Protein AF-G4Z6S5-F1 (afdb_monomer_lite)

Sequence (214 aa):
MTPQQFLDFVQIHWRKFGFFPHPAVLRALFGWDFGTRGLSLAHFTRVTEQERRAKVRKFDMSNFSKKNKLPTPTSIATFSALVGAVEVLCNLARQLYQPMVQEAFAAAAPFLGELQVSDLPTSESALAASIQNHFPASHESFVRVYRLILRQDVANALRASKLPAIRDDGSTRGKQRSARIPLAVRKALPKQGEKQVCLRFLSAQVAGARMASA

Structure (mmCIF, N/CA/C/O backbone):
data_AF-G4Z6S5-F1
#
_entry.id   AF-G4Z6S5-F1
#
loop_
_atom_site.group_PDB
_atom_site.id
_atom_site.type_symbol
_atom_site.label_atom_id
_atom_site.label_alt_id
_atom_site.label_comp_id
_atom_site.label_asym_id
_atom_site.label_entity_id
_atom_site.label_seq_id
_atom_site.pdbx_PDB_ins_code
_atom_site.Cartn_x
_atom_site.Cartn_y
_atom_site.Cartn_z
_atom_site.occupancy
_atom_site.B_iso_or_equiv
_atom_site.auth_seq_id
_atom_site.auth_comp_id
_atom_site.auth_asym_id
_atom_site.auth_atom_id
_atom_site.pdbx_PDB_model_num
ATOM 1 N N . MET A 1 1 ? 4.683 -3.277 -15.670 1.00 73.25 1 MET A N 1
ATOM 2 C CA . MET A 1 1 ? 5.238 -2.251 -14.763 1.00 73.25 1 MET A CA 1
ATOM 3 C C . MET A 1 1 ? 6.273 -2.908 -13.865 1.00 73.25 1 MET A C 1
ATOM 5 O O . MET A 1 1 ? 5.973 -3.944 -13.283 1.00 73.25 1 MET A O 1
ATOM 9 N N . THR A 1 2 ? 7.490 -2.372 -13.800 1.00 83.12 2 THR A N 1
ATOM 10 C CA . THR A 1 2 ? 8.536 -2.863 -12.885 1.00 83.12 2 THR A CA 1
ATOM 11 C C . THR A 1 2 ? 8.340 -2.292 -11.469 1.00 83.12 2 THR A C 1
ATOM 13 O O . THR A 1 2 ? 7.664 -1.271 -11.322 1.00 83.12 2 THR A O 1
ATOM 16 N N . PRO A 1 3 ? 8.947 -2.886 -10.419 1.00 78.88 3 PRO A N 1
ATOM 17 C CA . PRO A 1 3 ? 8.868 -2.342 -9.057 1.00 78.88 3 PRO A CA 1
ATOM 18 C C . PRO A 1 3 ? 9.383 -0.900 -8.944 1.00 78.88 3 PRO A C 1
ATOM 20 O O . PRO A 1 3 ? 8.830 -0.106 -8.190 1.00 78.88 3 PRO A O 1
ATOM 23 N N . GLN A 1 4 ? 10.420 -0.553 -9.716 1.00 80.31 4 GLN A N 1
ATOM 24 C CA . GLN A 1 4 ? 10.978 0.800 -9.731 1.00 80.31 4 GLN A CA 1
ATOM 25 C C . GLN A 1 4 ? 10.017 1.790 -10.400 1.00 80.31 4 GLN A C 1
ATOM 27 O O . GLN A 1 4 ? 9.723 2.826 -9.823 1.00 80.31 4 GLN A O 1
ATOM 32 N N . GLN A 1 5 ? 9.439 1.429 -11.555 1.00 83.88 5 GLN A N 1
ATOM 33 C CA . GLN A 1 5 ? 8.425 2.255 -12.226 1.00 83.88 5 GLN A CA 1
ATOM 34 C C . GLN A 1 5 ? 7.200 2.498 -11.335 1.00 83.88 5 GLN A C 1
ATOM 36 O O . GLN A 1 5 ? 6.644 3.593 -11.342 1.00 83.88 5 GLN A O 1
ATOM 41 N N . PHE A 1 6 ? 6.792 1.489 -10.559 1.00 84.31 6 PHE A N 1
ATOM 42 C CA . PHE A 1 6 ? 5.718 1.626 -9.580 1.00 84.31 6 PHE A CA 1
ATOM 43 C C . PHE A 1 6 ? 6.064 2.644 -8.492 1.00 84.31 6 PHE A C 1
ATOM 45 O O . PHE A 1 6 ? 5.268 3.546 -8.226 1.00 84.31 6 PHE A O 1
ATOM 52 N N . LEU A 1 7 ? 7.246 2.519 -7.878 1.00 84.75 7 LEU A N 1
ATOM 53 C CA . LEU A 1 7 ? 7.691 3.466 -6.860 1.00 84.75 7 LEU A CA 1
ATOM 54 C C . LEU A 1 7 ? 7.758 4.884 -7.420 1.00 84.75 7 LEU A C 1
ATOM 56 O O . LEU A 1 7 ? 7.163 5.783 -6.828 1.00 84.75 7 LEU A O 1
ATOM 60 N N . ASP A 1 8 ? 8.439 5.065 -8.550 1.00 86.19 8 ASP A N 1
ATOM 61 C CA . ASP A 1 8 ? 8.667 6.384 -9.134 1.00 86.19 8 ASP A CA 1
ATOM 62 C C . ASP A 1 8 ? 7.323 7.053 -9.440 1.00 86.19 8 ASP A C 1
ATOM 64 O O . ASP A 1 8 ? 7.085 8.196 -9.049 1.00 86.19 8 ASP A O 1
ATOM 68 N N . PHE A 1 9 ? 6.390 6.312 -10.050 1.00 88.19 9 PHE A N 1
ATOM 69 C CA . PHE A 1 9 ? 5.066 6.834 -10.361 1.00 88.19 9 PHE A CA 1
ATOM 70 C C . PHE A 1 9 ? 4.318 7.289 -9.106 1.00 88.19 9 PHE A C 1
ATOM 72 O O . PHE A 1 9 ? 3.785 8.403 -9.083 1.00 88.19 9 PHE A O 1
ATOM 79 N N . VAL A 1 10 ? 4.272 6.452 -8.064 1.00 88.12 10 VAL A N 1
ATOM 80 C CA . VAL A 1 10 ? 3.524 6.767 -6.842 1.00 88.12 10 VAL A CA 1
ATOM 81 C C . VAL A 1 10 ? 4.185 7.903 -6.068 1.00 88.12 10 VAL A C 1
ATOM 83 O O . VAL A 1 10 ? 3.471 8.756 -5.552 1.00 88.12 10 VAL A O 1
ATOM 86 N N . GLN A 1 11 ? 5.516 7.967 -6.008 1.00 86.56 11 GLN A N 1
ATOM 87 C CA . GLN A 1 11 ? 6.230 9.046 -5.322 1.00 86.56 11 GLN A CA 1
ATOM 88 C C . GLN A 1 11 ? 6.107 10.388 -6.049 1.00 86.56 11 GLN A C 1
ATOM 90 O O . GLN A 1 11 ? 5.887 11.406 -5.396 1.00 86.56 11 GLN A O 1
ATOM 95 N N . ILE A 1 12 ? 6.173 10.406 -7.384 1.00 87.31 12 ILE A N 1
ATOM 96 C CA . ILE A 1 12 ? 5.981 11.628 -8.181 1.00 87.31 12 ILE A CA 1
ATOM 97 C C . ILE A 1 12 ? 4.545 12.143 -8.026 1.00 87.31 12 ILE A C 1
ATOM 99 O O . ILE A 1 12 ? 4.316 13.330 -7.789 1.00 87.31 12 ILE A O 1
ATOM 103 N N . HIS A 1 13 ? 3.561 11.245 -8.096 1.00 84.50 13 HIS A N 1
ATOM 104 C CA . HIS A 1 13 ? 2.141 11.600 -8.081 1.00 84.50 13 HIS A CA 1
ATOM 105 C C . HIS A 1 13 ? 1.487 11.498 -6.703 1.00 84.50 13 HIS A C 1
ATOM 107 O O . HIS A 1 13 ? 0.265 11.562 -6.600 1.00 84.50 13 HIS A O 1
ATOM 113 N N . TRP A 1 14 ? 2.272 11.377 -5.635 1.00 80.56 14 TRP A N 1
ATOM 114 C CA . TRP A 1 14 ? 1.790 11.075 -4.284 1.00 80.56 14 TRP A CA 1
ATOM 115 C C . TRP A 1 14 ? 0.695 12.005 -3.758 1.00 80.56 14 TRP A C 1
ATOM 117 O O . TRP A 1 14 ? -0.206 11.561 -3.047 1.00 80.56 14 TRP A O 1
ATOM 127 N N . ARG A 1 15 ? 0.711 13.279 -4.172 1.00 81.38 15 ARG A N 1
ATOM 128 C CA . ARG A 1 15 ? -0.335 14.259 -3.839 1.00 81.38 15 ARG A CA 1
ATOM 129 C C . ARG A 1 15 ? -1.731 13.822 -4.294 1.00 81.38 15 ARG A C 1
ATOM 131 O O . ARG A 1 15 ? -2.701 14.192 -3.647 1.00 81.38 15 ARG A O 1
ATOM 138 N N . LYS A 1 16 ? -1.838 13.012 -5.353 1.00 83.50 16 LYS A N 1
ATOM 139 C CA . LYS A 1 16 ? -3.111 12.477 -5.866 1.00 83.50 16 LYS A CA 1
ATOM 140 C C . LYS A 1 16 ? -3.724 11.412 -4.956 1.00 83.50 16 LYS A C 1
ATOM 142 O O . LYS A 1 16 ? -4.917 11.156 -5.051 1.00 83.50 16 LYS A O 1
ATOM 147 N N . PHE A 1 17 ? -2.920 10.779 -4.102 1.00 84.56 17 PHE A N 1
ATOM 148 C CA . PHE A 1 17 ? -3.343 9.613 -3.328 1.00 84.56 17 PHE A CA 1
ATOM 149 C C . PHE A 1 17 ? -3.600 9.917 -1.850 1.00 84.56 17 PHE A C 1
ATOM 151 O O . PHE A 1 17 ? -4.158 9.077 -1.163 1.00 84.56 17 PHE A O 1
ATOM 158 N N . GLY A 1 18 ? -3.205 11.086 -1.334 1.00 86.56 18 GLY A N 1
ATOM 159 C CA . GLY A 1 18 ? -3.547 11.511 0.031 1.00 86.56 18 GLY A CA 1
ATOM 160 C C . GLY A 1 18 ? -2.850 10.755 1.174 1.00 86.56 18 GLY A C 1
ATOM 161 O O . GLY A 1 18 ? -3.153 11.023 2.332 1.00 86.56 18 GLY A O 1
ATOM 162 N N . PHE A 1 19 ? -1.899 9.860 0.883 1.00 92.38 19 PHE A N 1
ATOM 163 C CA . PHE A 1 19 ? -1.119 9.103 1.875 1.00 92.38 19 PHE A CA 1
ATOM 164 C C . PHE A 1 19 ? 0.389 9.383 1.758 1.00 92.38 19 PHE A C 1
ATOM 166 O O . PHE A 1 19 ? 0.842 10.083 0.849 1.00 92.38 19 PHE A O 1
ATOM 173 N N . PHE A 1 20 ? 1.182 8.842 2.689 1.00 92.44 20 PHE A N 1
ATOM 174 C CA . PHE A 1 20 ? 2.644 8.932 2.642 1.00 92.44 20 PHE A CA 1
ATOM 175 C C . PHE A 1 20 ? 3.266 7.701 1.941 1.00 92.44 20 PHE A C 1
ATOM 177 O O . PHE A 1 20 ? 3.248 6.611 2.515 1.00 92.44 20 PHE A O 1
ATOM 184 N N . PRO A 1 21 ? 3.870 7.846 0.745 1.00 91.75 21 PRO A N 1
ATOM 185 C CA . PRO A 1 21 ? 4.344 6.751 -0.103 1.00 91.75 21 PRO A CA 1
ATOM 186 C C . PRO A 1 21 ? 5.727 6.245 0.334 1.00 91.75 21 PRO A C 1
ATOM 188 O O . PRO A 1 21 ? 6.704 6.312 -0.416 1.00 91.75 21 PRO A O 1
ATOM 191 N N . HIS A 1 22 ? 5.836 5.766 1.574 1.00 92.81 22 HIS A N 1
ATOM 192 C CA . HIS A 1 22 ? 7.105 5.266 2.097 1.00 92.81 22 HIS A CA 1
ATOM 193 C C . HIS A 1 22 ? 7.644 4.120 1.210 1.00 92.81 22 HIS A C 1
ATOM 195 O O . HIS A 1 22 ? 6.895 3.177 0.936 1.00 92.81 22 HIS A O 1
ATOM 201 N N . PRO A 1 23 ? 8.934 4.124 0.822 1.00 91.56 23 PRO A N 1
ATOM 202 C CA . PRO A 1 23 ? 9.540 3.099 -0.036 1.00 91.56 23 PRO A CA 1
ATOM 203 C C . PRO A 1 23 ? 9.220 1.658 0.392 1.00 91.56 23 PRO A C 1
ATOM 205 O O . PRO A 1 23 ? 8.717 0.862 -0.394 1.00 91.56 23 PRO A O 1
ATOM 208 N N . ALA A 1 24 ? 9.410 1.312 1.667 1.00 92.12 24 ALA A N 1
ATOM 209 C CA . ALA A 1 24 ? 9.095 -0.036 2.151 1.00 92.12 24 ALA A CA 1
ATOM 210 C C . ALA A 1 24 ? 7.599 -0.403 2.046 1.00 92.12 24 ALA A C 1
ATOM 212 O O . ALA A 1 24 ? 7.287 -1.565 1.806 1.00 92.12 24 ALA A O 1
ATOM 213 N N . VAL A 1 25 ? 6.689 0.572 2.187 1.00 92.69 25 VAL A N 1
ATOM 214 C CA . VAL A 1 25 ? 5.233 0.359 2.067 1.00 92.69 25 VAL A CA 1
ATOM 215 C C . VAL A 1 25 ? 4.864 0.098 0.614 1.00 92.69 25 VAL A C 1
ATOM 217 O O . VAL A 1 25 ? 4.136 -0.846 0.331 1.00 92.69 25 VAL A O 1
ATOM 220 N N . LEU A 1 26 ? 5.415 0.874 -0.322 1.00 91.69 26 LEU A N 1
ATOM 221 C CA . LEU A 1 26 ? 5.197 0.657 -1.752 1.00 91.69 26 LEU A CA 1
ATOM 222 C C . LEU A 1 26 ? 5.762 -0.687 -2.217 1.00 91.69 26 LEU A C 1
ATOM 224 O O . LEU A 1 26 ? 5.110 -1.401 -2.973 1.00 91.69 26 LEU A O 1
ATOM 228 N N . ARG A 1 27 ? 6.949 -1.063 -1.729 1.00 89.94 27 ARG A N 1
ATOM 229 C CA . ARG A 1 27 ? 7.545 -2.375 -2.007 1.00 89.94 27 ARG A CA 1
ATOM 230 C C . ARG A 1 27 ? 6.639 -3.506 -1.526 1.00 89.94 27 ARG A C 1
ATOM 232 O O . ARG A 1 27 ? 6.407 -4.451 -2.272 1.00 89.94 27 ARG A O 1
ATOM 239 N N . ALA A 1 28 ? 6.140 -3.396 -0.298 1.00 88.44 28 ALA A N 1
ATOM 240 C CA . ALA A 1 28 ? 5.235 -4.374 0.288 1.00 88.44 28 ALA A CA 1
ATOM 241 C C . ALA A 1 28 ? 3.888 -4.428 -0.452 1.00 88.44 28 ALA A C 1
ATOM 243 O O . ALA A 1 28 ? 3.363 -5.511 -0.684 1.00 88.44 28 ALA A O 1
ATOM 244 N N . LEU A 1 29 ? 3.349 -3.281 -0.882 1.00 89.88 29 LEU A N 1
ATOM 245 C CA . LEU A 1 29 ? 2.113 -3.224 -1.665 1.00 89.88 29 LEU A CA 1
ATOM 246 C C . LEU A 1 29 ? 2.283 -3.912 -3.023 1.00 89.88 29 LEU A C 1
ATOM 248 O O . LEU A 1 29 ? 1.457 -4.738 -3.398 1.00 89.88 29 LEU A O 1
ATOM 252 N N . PHE A 1 30 ? 3.385 -3.623 -3.720 1.00 87.00 30 PHE A N 1
ATOM 253 C CA . PHE A 1 30 ? 3.720 -4.266 -4.990 1.00 87.00 30 PHE A CA 1
ATOM 254 C C . PHE A 1 30 ? 3.885 -5.787 -4.838 1.00 87.00 30 PHE A C 1
ATOM 256 O O . PHE A 1 30 ? 3.517 -6.540 -5.734 1.00 87.00 30 PHE A O 1
ATOM 263 N N . GLY A 1 31 ? 4.432 -6.239 -3.705 1.00 84.56 31 GLY A N 1
ATOM 264 C CA . GLY A 1 31 ? 4.596 -7.655 -3.364 1.00 84.56 31 GLY A CA 1
ATOM 265 C C . GLY A 1 31 ? 3.360 -8.334 -2.766 1.00 84.56 31 GLY A C 1
ATOM 266 O O . GLY A 1 31 ? 3.421 -9.529 -2.492 1.00 84.56 31 GLY A O 1
ATOM 267 N N . TRP A 1 32 ? 2.257 -7.603 -2.562 1.00 83.06 32 TRP A N 1
ATOM 268 C CA . TRP A 1 32 ? 1.057 -8.083 -1.866 1.00 83.06 32 TRP A CA 1
ATOM 269 C C . TRP A 1 32 ? 1.337 -8.631 -0.453 1.00 83.06 32 TRP A C 1
ATOM 271 O O . TRP A 1 32 ? 0.787 -9.645 -0.023 1.00 83.06 32 TRP A O 1
ATOM 281 N N . ASP A 1 33 ? 2.195 -7.950 0.303 1.00 85.12 33 ASP A N 1
ATOM 282 C CA . ASP A 1 33 ? 2.674 -8.395 1.616 1.00 85.12 33 ASP A CA 1
ATOM 283 C C . ASP A 1 33 ? 1.682 -8.099 2.769 1.00 85.12 33 ASP A C 1
ATOM 285 O O . ASP A 1 33 ? 2.084 -7.759 3.884 1.00 85.12 33 ASP A O 1
ATOM 289 N N . PHE A 1 34 ? 0.375 -8.218 2.516 1.00 82.12 34 PHE A N 1
ATOM 290 C CA . PHE A 1 34 ? -0.679 -7.999 3.515 1.00 82.12 34 PHE A CA 1
ATOM 291 C C . PHE A 1 34 ? -0.702 -9.077 4.615 1.00 82.12 34 PHE A C 1
ATOM 293 O O . PHE A 1 34 ? -0.287 -10.220 4.411 1.00 82.12 34 PHE A O 1
ATOM 300 N N . GLY A 1 35 ? -1.224 -8.717 5.792 1.00 74.00 35 GLY A N 1
ATOM 301 C CA . GLY A 1 35 ? -1.470 -9.651 6.895 1.00 74.00 35 GLY A CA 1
ATOM 302 C C . GLY A 1 35 ? -0.179 -10.084 7.590 1.00 74.00 35 GLY A C 1
ATOM 303 O O . GLY A 1 35 ? 0.568 -9.249 8.098 1.00 74.00 35 GLY A O 1
ATOM 304 N N . THR A 1 36 ? 0.117 -11.387 7.594 1.00 73.00 36 THR A N 1
ATOM 305 C CA . THR A 1 36 ? 1.285 -11.970 8.290 1.00 73.00 36 THR A CA 1
ATOM 306 C C . THR A 1 36 ? 2.636 -11.482 7.761 1.00 73.00 36 THR A C 1
ATOM 308 O O . THR A 1 36 ? 3.656 -11.642 8.428 1.00 73.00 36 THR A O 1
ATOM 311 N N . ARG A 1 37 ? 2.657 -10.850 6.582 1.00 76.81 37 ARG A N 1
ATOM 312 C CA . ARG A 1 37 ? 3.853 -10.231 5.992 1.00 76.81 37 ARG A CA 1
ATOM 313 C C . ARG A 1 37 ? 4.040 -8.755 6.381 1.00 76.81 37 ARG A C 1
ATOM 315 O O . ARG A 1 37 ? 5.018 -8.129 5.974 1.00 76.81 37 ARG A O 1
ATOM 322 N N . GLY A 1 38 ? 3.157 -8.222 7.226 1.00 82.94 38 GLY A N 1
ATOM 323 C CA . GLY A 1 38 ? 3.327 -6.957 7.942 1.00 82.94 38 GLY A CA 1
ATOM 324 C C . GLY A 1 38 ? 2.674 -5.736 7.296 1.00 82.94 38 GLY A C 1
ATOM 325 O O . GLY A 1 38 ? 2.477 -4.739 7.991 1.00 82.94 38 GLY A O 1
ATOM 326 N N . LEU A 1 39 ? 2.298 -5.776 6.013 1.00 87.31 39 LEU A N 1
ATOM 327 C CA . LEU A 1 39 ? 1.524 -4.689 5.413 1.00 87.31 39 LEU A CA 1
ATOM 328 C C . LEU A 1 39 ? 0.081 -4.731 5.921 1.00 87.31 39 LEU A C 1
ATOM 330 O O . LEU A 1 39 ? -0.559 -5.779 6.007 1.00 87.31 39 LEU A O 1
ATOM 334 N N . SER A 1 40 ? -0.458 -3.559 6.220 1.00 87.00 40 SER A N 1
ATOM 335 C CA . SER A 1 40 ? -1.821 -3.394 6.721 1.00 87.00 40 SER A CA 1
ATOM 336 C C . SER A 1 40 ? -2.454 -2.130 6.151 1.00 87.00 40 SER A C 1
ATOM 338 O O . SER A 1 40 ? -1.740 -1.217 5.729 1.00 87.00 40 SER A O 1
ATOM 340 N N . LEU A 1 41 ? -3.788 -2.046 6.195 1.00 86.81 41 LEU A N 1
ATOM 341 C CA . LEU A 1 41 ? -4.545 -0.848 5.798 1.00 86.81 41 LEU A CA 1
ATOM 342 C C . LEU A 1 41 ? -4.064 0.418 6.520 1.00 86.81 41 LEU A C 1
ATOM 344 O O . LEU A 1 41 ? -4.045 1.500 5.946 1.00 86.81 41 LEU A O 1
ATOM 348 N N . ALA A 1 42 ? -3.585 0.265 7.753 1.00 88.00 42 ALA A N 1
ATOM 349 C CA . ALA A 1 42 ? -3.064 1.342 8.583 1.00 88.00 42 ALA A CA 1
ATOM 350 C C . ALA A 1 42 ? -1.809 2.041 8.011 1.00 88.00 42 ALA A C 1
ATOM 352 O O . ALA A 1 42 ? -1.469 3.147 8.427 1.00 88.00 42 ALA A O 1
ATOM 353 N N . HIS A 1 43 ? -1.136 1.441 7.023 1.00 91.56 43 HIS A N 1
ATOM 354 C CA . HIS A 1 43 ? -0.048 2.091 6.280 1.00 91.56 43 HIS A CA 1
ATOM 355 C C . HIS A 1 43 ? -0.546 3.067 5.200 1.00 91.56 43 HIS A C 1
ATOM 357 O O . HIS A 1 43 ? 0.242 3.866 4.691 1.00 91.56 43 HIS A O 1
ATOM 363 N N . PHE A 1 44 ? -1.833 3.005 4.851 1.00 92.19 44 PHE A N 1
ATOM 364 C CA . PHE A 1 44 ? -2.471 3.798 3.796 1.00 92.19 44 PHE A CA 1
ATOM 365 C C . PHE A 1 44 ? -3.407 4.874 4.347 1.00 92.19 44 PHE A C 1
ATOM 367 O O . PHE A 1 44 ? -4.158 5.484 3.588 1.00 92.19 44 PHE A O 1
ATOM 374 N N . THR A 1 45 ? -3.359 5.132 5.656 1.00 91.50 45 THR A N 1
ATOM 375 C CA . THR A 1 45 ? -4.110 6.230 6.264 1.00 91.50 45 THR A CA 1
ATOM 376 C C . THR A 1 45 ? -3.723 7.560 5.632 1.00 91.50 45 THR A C 1
ATOM 378 O O . THR A 1 45 ? -2.567 7.804 5.256 1.00 91.50 45 THR A O 1
ATOM 381 N N . ARG A 1 46 ? -4.723 8.433 5.493 1.00 90.94 46 ARG A N 1
ATOM 382 C CA . ARG A 1 46 ? -4.494 9.776 4.974 1.00 90.94 46 ARG A CA 1
ATOM 383 C C . ARG A 1 46 ? -3.612 10.549 5.939 1.00 90.94 46 ARG A C 1
ATOM 385 O O . ARG A 1 46 ? -3.748 10.418 7.150 1.00 90.94 46 ARG A O 1
ATOM 392 N N . VAL A 1 47 ? -2.710 11.349 5.385 1.00 89.94 47 VAL A N 1
ATOM 393 C CA . VAL A 1 47 ? -1.793 12.176 6.172 1.00 89.94 47 VAL A CA 1
ATOM 394 C C . VAL A 1 47 ? -2.001 13.642 5.847 1.00 89.94 47 VAL A C 1
ATOM 396 O O . VAL A 1 47 ? -2.166 14.025 4.686 1.00 89.94 47 VAL A O 1
ATOM 399 N N . THR A 1 48 ? -1.932 14.473 6.876 1.00 89.31 48 THR A N 1
ATOM 400 C CA . THR A 1 48 ? -1.893 15.926 6.732 1.00 89.31 48 THR A CA 1
ATOM 401 C C . THR A 1 48 ? -0.575 16.378 6.096 1.00 89.31 48 THR A C 1
ATOM 403 O O . THR A 1 48 ? 0.440 15.672 6.113 1.00 89.31 48 THR A O 1
ATOM 406 N N . GLU A 1 49 ? -0.544 17.601 5.562 1.00 87.12 49 GLU A N 1
ATOM 407 C CA . GLU A 1 49 ? 0.698 18.196 5.050 1.00 87.12 49 GLU A CA 1
ATOM 408 C C . GLU A 1 49 ? 1.774 18.337 6.139 1.00 87.12 49 GLU A C 1
ATOM 410 O O . GLU A 1 49 ? 2.968 18.210 5.859 1.00 87.12 49 GLU A O 1
ATOM 415 N N . GLN A 1 50 ? 1.377 18.566 7.393 1.00 89.38 50 GLN A N 1
ATOM 416 C CA . GLN A 1 50 ? 2.312 18.688 8.510 1.00 89.38 50 GLN A CA 1
ATOM 417 C C . GLN A 1 50 ? 2.984 17.348 8.829 1.00 89.38 50 GLN A C 1
ATOM 419 O O . GLN A 1 50 ? 4.216 17.275 8.882 1.00 89.38 50 GLN A O 1
ATOM 424 N N . GLU A 1 51 ? 2.201 16.276 8.969 1.00 89.56 51 GLU A N 1
ATOM 425 C CA . GLU A 1 51 ? 2.723 14.921 9.178 1.00 89.56 51 GLU A CA 1
ATOM 426 C C . GLU A 1 51 ? 3.595 14.480 8.007 1.00 89.56 51 GLU A C 1
ATOM 428 O O . GLU A 1 51 ? 4.653 13.881 8.200 1.00 89.56 51 GLU A O 1
ATOM 433 N N . ARG A 1 52 ? 3.191 14.826 6.782 1.00 87.00 52 ARG A N 1
ATOM 434 C CA . ARG A 1 52 ? 3.973 14.568 5.576 1.00 87.00 52 ARG A CA 1
ATOM 435 C C . ARG A 1 52 ? 5.349 15.220 5.655 1.00 87.00 52 ARG A C 1
ATOM 437 O O . ARG A 1 52 ? 6.352 14.532 5.475 1.00 87.00 52 ARG A O 1
ATOM 444 N N . ARG A 1 53 ? 5.417 16.523 5.949 1.00 88.44 53 ARG A N 1
ATOM 445 C CA . ARG A 1 53 ? 6.689 17.254 6.097 1.00 88.44 53 ARG A CA 1
ATOM 446 C C . ARG A 1 53 ? 7.572 16.622 7.174 1.00 88.44 53 ARG A C 1
ATOM 448 O O . ARG A 1 53 ? 8.779 16.513 6.979 1.00 88.44 53 ARG A O 1
ATOM 455 N N . ALA A 1 54 ? 6.982 16.178 8.284 1.00 90.19 54 ALA A N 1
ATOM 456 C CA . ALA A 1 54 ? 7.710 15.470 9.333 1.00 90.19 54 ALA A CA 1
ATOM 457 C C . ALA A 1 54 ? 8.255 14.111 8.855 1.00 90.19 54 ALA A C 1
ATOM 459 O O . ALA A 1 54 ? 9.424 13.808 9.086 1.00 90.19 54 ALA A O 1
ATOM 460 N N . LYS A 1 55 ? 7.449 13.319 8.137 1.00 89.44 55 LYS A N 1
ATOM 461 C CA . LYS A 1 55 ? 7.846 12.007 7.606 1.00 89.44 55 LYS A CA 1
ATOM 462 C C . LYS A 1 55 ? 8.929 12.110 6.523 1.00 89.44 55 LYS A C 1
ATOM 464 O O . LYS A 1 55 ? 9.858 11.311 6.556 1.00 89.44 55 LYS A O 1
ATOM 469 N N . VAL A 1 56 ? 8.881 13.109 5.633 1.00 87.81 56 VAL A N 1
ATOM 470 C CA . VAL A 1 56 ? 9.946 13.352 4.628 1.00 87.81 56 VAL A CA 1
ATOM 471 C C . VAL A 1 56 ? 11.297 13.624 5.291 1.00 87.81 56 VAL A C 1
ATOM 473 O O . VAL A 1 56 ? 12.315 13.143 4.815 1.00 87.81 56 VAL A O 1
ATOM 476 N N . ARG A 1 57 ? 11.320 14.365 6.406 1.00 89.50 57 ARG A N 1
ATOM 477 C CA . ARG A 1 57 ? 12.565 14.616 7.155 1.00 89.50 57 ARG A CA 1
ATOM 478 C C . ARG A 1 57 ? 13.088 13.380 7.885 1.00 89.50 57 ARG A C 1
ATOM 480 O O . ARG A 1 57 ? 14.269 13.316 8.198 1.00 89.50 57 ARG A O 1
ATOM 487 N N . LYS A 1 58 ? 12.202 12.433 8.199 1.00 89.81 58 LYS A N 1
ATOM 488 C CA . LYS A 1 58 ? 12.516 11.239 8.988 1.00 89.81 58 LYS A CA 1
ATOM 489 C C . LYS A 1 58 ? 12.982 10.064 8.130 1.00 89.81 58 LYS A C 1
ATOM 491 O O . LYS A 1 58 ? 13.800 9.274 8.592 1.00 89.81 58 LYS A O 1
ATOM 496 N N . PHE A 1 59 ? 12.426 9.907 6.932 1.00 88.75 59 PHE A N 1
ATOM 497 C CA . PHE A 1 59 ? 12.619 8.714 6.113 1.00 88.75 59 PHE A CA 1
ATOM 498 C C . PHE A 1 59 ? 13.404 9.009 4.840 1.00 88.75 59 PHE A C 1
ATOM 500 O O . PHE A 1 59 ? 13.129 9.973 4.131 1.00 88.75 59 PHE A O 1
ATOM 507 N N . ASP A 1 60 ? 14.335 8.113 4.520 1.00 87.00 60 ASP A N 1
ATOM 508 C CA . ASP A 1 60 ? 15.010 8.101 3.227 1.00 87.00 60 ASP A CA 1
ATOM 509 C C . ASP A 1 60 ? 14.050 7.586 2.144 1.00 87.00 60 ASP A C 1
ATOM 511 O O . ASP A 1 60 ? 13.758 6.388 2.056 1.00 87.00 60 ASP A O 1
ATOM 515 N N . MET A 1 61 ? 13.555 8.513 1.323 1.00 85.56 61 MET A N 1
ATOM 516 C CA . MET A 1 61 ? 12.589 8.243 0.256 1.00 85.56 61 MET A CA 1
ATOM 517 C C . MET A 1 61 ? 13.200 7.547 -0.967 1.00 85.56 61 MET A C 1
ATOM 519 O O . MET A 1 61 ? 12.450 7.051 -1.805 1.00 85.56 61 MET A O 1
ATOM 523 N N . SER A 1 62 ? 14.527 7.446 -1.045 1.00 82.19 62 SER A N 1
ATOM 524 C CA . SER A 1 62 ? 15.247 6.801 -2.149 1.00 82.19 62 SER A CA 1
ATOM 525 C C . SER A 1 62 ? 15.649 5.355 -1.831 1.00 82.19 62 SER A C 1
ATOM 527 O O . SER A 1 62 ? 16.106 4.616 -2.704 1.00 82.19 62 SER A O 1
ATOM 529 N N . ASN A 1 63 ? 15.474 4.905 -0.584 1.00 82.38 63 ASN A N 1
ATOM 530 C CA . ASN A 1 63 ? 15.888 3.573 -0.156 1.00 82.38 63 ASN A CA 1
ATOM 531 C C . ASN A 1 63 ? 14.798 2.516 -0.386 1.00 82.38 63 ASN A C 1
ATOM 533 O O . ASN A 1 63 ? 13.998 2.215 0.501 1.00 82.38 63 ASN A O 1
ATOM 537 N N . PHE A 1 64 ? 14.815 1.876 -1.556 1.00 77.88 64 PHE A N 1
ATOM 538 C CA . PHE A 1 64 ? 13.923 0.752 -1.881 1.00 77.88 64 PHE A CA 1
ATOM 539 C C . PHE A 1 64 ? 14.504 -0.634 -1.553 1.00 77.88 64 PHE A C 1
ATOM 541 O O . PHE A 1 64 ? 13.990 -1.665 -1.992 1.00 77.88 64 PHE A O 1
ATOM 548 N N . SER A 1 65 ? 15.598 -0.693 -0.787 1.00 81.25 65 SER A N 1
ATOM 549 C CA . SER A 1 65 ? 16.235 -1.968 -0.463 1.00 81.25 65 SER A CA 1
ATOM 550 C C . SER A 1 65 ? 15.348 -2.834 0.439 1.00 81.25 65 SER A C 1
ATOM 552 O O . SER A 1 65 ? 14.548 -2.341 1.236 1.00 81.25 65 SER A O 1
ATOM 554 N N . LYS A 1 66 ? 15.546 -4.158 0.396 1.00 81.81 66 LYS A N 1
ATOM 555 C CA . LYS A 1 66 ? 14.886 -5.095 1.327 1.00 81.81 66 LYS A CA 1
ATOM 556 C C . LYS A 1 66 ? 15.224 -4.824 2.801 1.00 81.81 66 LYS A C 1
ATOM 558 O O . LYS A 1 66 ? 14.485 -5.257 3.677 1.00 81.81 66 LYS A O 1
ATOM 563 N N . LYS A 1 67 ? 16.329 -4.119 3.073 1.00 85.06 67 LYS A N 1
ATOM 564 C CA . LYS A 1 67 ? 16.737 -3.721 4.427 1.00 85.06 67 LYS A CA 1
ATOM 565 C C . LYS A 1 67 ? 15.891 -2.568 4.968 1.00 85.06 67 LYS A C 1
ATOM 567 O O . LYS A 1 67 ? 15.815 -2.416 6.184 1.00 85.06 67 LYS A O 1
ATOM 572 N N . ASN A 1 68 ? 15.254 -1.782 4.093 1.00 87.62 68 ASN A N 1
ATOM 573 C CA . ASN A 1 68 ? 14.306 -0.763 4.518 1.00 87.62 68 ASN A CA 1
ATOM 574 C C . ASN A 1 68 ? 13.028 -1.447 5.018 1.00 87.62 68 ASN A C 1
ATOM 576 O O . ASN A 1 68 ? 12.283 -2.066 4.243 1.00 87.62 68 ASN A O 1
ATOM 580 N N . LYS A 1 69 ? 12.834 -1.392 6.336 1.00 89.94 69 LYS A N 1
ATOM 581 C CA . LYS A 1 69 ? 11.724 -2.047 7.024 1.00 89.94 69 LYS A CA 1
ATOM 582 C C . LYS A 1 69 ? 10.451 -1.220 6.888 1.00 89.94 69 LYS A C 1
ATOM 584 O O . LYS A 1 69 ? 10.496 -0.012 6.660 1.00 89.94 69 LYS A O 1
ATOM 589 N N . LEU A 1 70 ? 9.311 -1.892 7.025 1.00 89.81 70 LEU A N 1
ATOM 590 C CA . LEU A 1 70 ? 8.032 -1.204 7.115 1.00 89.81 70 LEU A CA 1
ATOM 591 C C . LEU A 1 70 ? 8.049 -0.264 8.331 1.00 89.81 70 LEU A C 1
ATOM 593 O O . LEU A 1 70 ? 8.479 -0.685 9.410 1.00 89.81 70 LEU A O 1
ATOM 597 N N . PRO A 1 71 ? 7.639 1.005 8.166 1.00 91.25 71 PRO A N 1
ATOM 598 C CA . PRO A 1 71 ? 7.454 1.892 9.299 1.00 91.25 71 PRO A CA 1
ATOM 599 C C . PRO A 1 71 ? 6.297 1.373 10.152 1.00 91.25 71 PRO A C 1
ATOM 601 O O . PRO A 1 71 ? 5.369 0.764 9.625 1.00 91.25 71 PRO A O 1
ATOM 604 N N . THR A 1 72 ? 6.323 1.652 11.454 1.00 88.12 72 THR A N 1
ATOM 605 C CA . THR A 1 72 ? 5.185 1.336 12.320 1.00 88.12 72 THR A CA 1
ATOM 606 C C . THR A 1 72 ? 3.923 2.009 11.766 1.00 88.12 72 THR A C 1
ATOM 608 O O . THR A 1 72 ? 3.954 3.226 11.532 1.00 88.12 72 THR A O 1
ATOM 611 N N . PRO A 1 73 ? 2.838 1.254 11.520 1.00 85.38 73 PRO A N 1
ATOM 612 C CA . PRO A 1 73 ? 1.606 1.817 10.993 1.00 85.38 73 PRO A CA 1
ATOM 613 C C . PRO A 1 73 ? 0.986 2.807 11.980 1.00 85.38 73 PRO A C 1
ATOM 615 O O . PRO A 1 73 ? 1.113 2.666 13.196 1.00 85.38 73 PRO A O 1
ATOM 618 N N . THR A 1 74 ? 0.296 3.812 11.446 1.00 83.00 74 THR A N 1
ATOM 619 C CA . THR A 1 74 ? -0.479 4.747 12.264 1.00 83.00 74 THR A CA 1
ATOM 620 C C . THR A 1 74 ? -1.725 4.032 12.782 1.00 83.00 74 THR A C 1
ATOM 622 O O . THR A 1 74 ? -2.419 3.397 11.994 1.00 83.00 74 THR A O 1
ATOM 625 N N . SER A 1 75 ? -2.021 4.134 14.082 1.00 78.94 75 SER A N 1
ATOM 626 C CA . SER A 1 75 ? -3.252 3.552 14.634 1.00 78.94 75 SER A CA 1
ATOM 627 C C . SER A 1 75 ? -4.481 4.122 13.922 1.00 78.94 75 SER A C 1
ATOM 629 O O . SER A 1 75 ? -4.563 5.330 13.692 1.00 78.94 75 SER A O 1
ATOM 631 N N . ILE A 1 76 ? -5.424 3.256 13.557 1.00 80.25 76 ILE A N 1
ATOM 632 C CA . ILE A 1 76 ? -6.703 3.664 12.979 1.00 80.25 76 ILE A CA 1
ATOM 633 C C . ILE A 1 76 ? -7.694 3.794 14.130 1.00 80.25 76 ILE A C 1
ATOM 635 O O . ILE A 1 76 ? -8.158 2.785 14.650 1.00 80.25 76 ILE A O 1
ATOM 639 N N . ALA A 1 77 ? -8.000 5.033 14.505 1.00 77.19 77 ALA A N 1
ATOM 640 C CA . ALA A 1 77 ? -8.913 5.326 15.607 1.00 77.19 77 ALA A CA 1
ATOM 641 C C . ALA A 1 77 ? -10.386 5.381 15.166 1.00 77.19 77 ALA A C 1
ATOM 643 O O . ALA A 1 77 ? -11.299 5.081 15.922 1.00 77.19 77 ALA A O 1
ATOM 644 N N . THR A 1 78 ? -10.648 5.747 13.911 1.00 80.94 78 THR A N 1
ATOM 645 C CA . THR A 1 78 ? -12.014 5.988 13.439 1.00 80.94 78 THR A CA 1
ATOM 646 C C . THR A 1 78 ? -12.350 5.159 12.213 1.00 80.94 78 THR A C 1
ATOM 648 O O . THR A 1 78 ? -11.508 4.896 11.348 1.00 80.94 78 THR A O 1
ATOM 651 N N . PHE A 1 79 ? -13.633 4.824 12.084 1.00 80.25 79 PHE A N 1
ATOM 652 C CA . PHE A 1 79 ? -14.166 4.205 10.875 1.00 80.25 79 PHE A CA 1
ATOM 653 C C . PHE A 1 79 ? -13.930 5.084 9.631 1.00 80.25 79 PHE A C 1
ATOM 655 O O . PHE A 1 79 ? -13.604 4.581 8.561 1.00 80.25 79 PHE A O 1
ATOM 662 N N . SER A 1 80 ? -13.976 6.413 9.769 1.00 84.88 80 SER A N 1
ATOM 663 C CA . SER A 1 80 ? -13.655 7.337 8.672 1.00 84.88 80 SER A CA 1
ATOM 664 C C . SER A 1 80 ? -12.194 7.248 8.214 1.00 84.88 80 SER A C 1
ATOM 666 O O . SER A 1 80 ? -11.923 7.291 7.013 1.00 84.88 80 SER A O 1
ATOM 668 N N . ALA A 1 81 ? -11.242 7.081 9.138 1.00 85.94 81 ALA A N 1
ATOM 669 C CA . ALA A 1 81 ? -9.831 6.900 8.798 1.00 85.94 81 ALA A CA 1
ATOM 670 C C . ALA A 1 81 ? -9.594 5.565 8.080 1.00 85.94 81 ALA A C 1
ATOM 672 O O . ALA A 1 81 ? -8.786 5.489 7.152 1.00 85.94 81 ALA A O 1
ATOM 673 N N . LEU A 1 82 ? -10.331 4.532 8.483 1.00 84.12 82 LEU A N 1
ATOM 674 C CA . LEU A 1 82 ? -10.310 3.221 7.856 1.00 84.12 82 LEU A CA 1
ATOM 675 C C . LEU A 1 82 ? -10.857 3.248 6.423 1.00 84.12 82 LEU A C 1
ATOM 677 O O . LEU A 1 82 ? -10.170 2.804 5.502 1.00 84.12 82 LEU A O 1
ATOM 681 N N . VAL A 1 83 ? -12.065 3.788 6.229 1.00 86.06 83 VAL A N 1
ATOM 682 C CA . VAL A 1 83 ? -12.669 3.965 4.899 1.00 86.06 83 VAL A CA 1
ATOM 683 C C . VAL A 1 83 ? -11.740 4.797 4.022 1.00 86.06 83 VAL A C 1
ATOM 685 O O . VAL A 1 83 ? -11.426 4.403 2.901 1.00 86.06 83 VAL A O 1
ATOM 688 N N . GLY A 1 84 ? -11.186 5.880 4.574 1.00 89.88 84 GLY A N 1
ATOM 689 C CA . GLY A 1 84 ? -10.199 6.706 3.892 1.00 89.88 84 GLY A CA 1
ATOM 690 C C . GLY A 1 84 ? -8.978 5.915 3.414 1.00 89.88 84 GLY A C 1
ATOM 691 O O . GLY A 1 84 ? -8.520 6.156 2.300 1.00 89.88 84 GLY A O 1
ATOM 692 N N . ALA A 1 85 ? -8.468 4.960 4.198 1.00 90.94 85 ALA A N 1
ATOM 693 C CA . ALA A 1 85 ? -7.347 4.105 3.800 1.00 90.94 85 ALA A CA 1
ATOM 694 C C . ALA A 1 85 ? -7.716 3.120 2.675 1.00 90.94 85 ALA A C 1
ATOM 696 O O . ALA A 1 85 ? -6.921 2.902 1.756 1.00 90.94 85 ALA A O 1
ATOM 697 N N . VAL A 1 86 ? -8.929 2.560 2.701 1.00 89.56 86 VAL A N 1
ATOM 698 C CA . VAL A 1 86 ? -9.441 1.717 1.607 1.00 89.56 86 VAL A CA 1
ATOM 699 C C . VAL A 1 86 ? -9.599 2.529 0.323 1.00 89.56 86 VAL A C 1
ATOM 701 O O . VAL A 1 86 ? -9.165 2.086 -0.738 1.00 89.56 86 VAL A O 1
ATOM 704 N N . GLU A 1 87 ? -10.120 3.753 0.403 1.00 91.44 87 GLU A N 1
ATOM 705 C CA . GLU A 1 87 ? -10.227 4.652 -0.752 1.00 91.44 87 GLU A CA 1
ATOM 706 C C . GLU A 1 87 ? -8.861 4.954 -1.384 1.00 91.44 87 GLU A C 1
ATOM 708 O O . GLU A 1 87 ? -8.746 5.000 -2.612 1.00 91.44 87 GLU A O 1
ATOM 713 N N . VAL A 1 88 ? -7.807 5.120 -0.572 1.00 92.75 88 VAL A N 1
ATOM 714 C CA . VAL A 1 88 ? -6.429 5.269 -1.072 1.00 92.75 88 VAL A CA 1
ATOM 715 C C . VAL A 1 88 ? -6.008 4.042 -1.881 1.00 92.75 88 VAL A C 1
ATOM 717 O O . VAL A 1 88 ? -5.482 4.192 -2.987 1.00 92.75 88 VAL A O 1
ATOM 720 N N . LEU A 1 89 ? -6.259 2.835 -1.370 1.00 91.25 89 LEU A N 1
ATOM 721 C CA . LEU A 1 89 ? -5.937 1.595 -2.079 1.00 91.25 89 LEU A CA 1
ATOM 722 C C . LEU A 1 89 ? -6.745 1.443 -3.368 1.00 91.25 89 LEU A C 1
ATOM 724 O O . LEU A 1 89 ? -6.162 1.122 -4.400 1.00 91.25 89 LEU A O 1
ATOM 728 N N . CYS A 1 90 ? -8.039 1.764 -3.357 1.00 90.69 90 CYS A N 1
ATOM 729 C CA . CYS A 1 90 ? -8.871 1.786 -4.560 1.00 90.69 90 CYS A CA 1
ATOM 730 C C . CYS A 1 90 ? -8.347 2.784 -5.606 1.00 90.69 90 CYS A C 1
ATOM 732 O O . CYS A 1 90 ? -8.314 2.474 -6.798 1.00 90.69 90 CYS A O 1
ATOM 734 N N . ASN A 1 91 ? -7.912 3.975 -5.180 1.00 91.62 91 ASN A N 1
ATOM 735 C CA . ASN A 1 91 ? -7.313 4.981 -6.061 1.00 91.62 91 ASN A CA 1
ATOM 736 C C . ASN A 1 91 ? -6.006 4.479 -6.697 1.00 91.62 91 ASN A C 1
ATOM 738 O O . ASN A 1 91 ? -5.804 4.649 -7.900 1.00 91.62 91 ASN A O 1
ATOM 742 N N . LEU A 1 92 ? -5.127 3.850 -5.909 1.00 90.56 92 LEU A N 1
ATOM 743 C CA . LEU A 1 92 ? -3.885 3.246 -6.403 1.00 90.56 92 LEU A CA 1
ATOM 744 C C . LEU A 1 92 ? -4.175 2.097 -7.375 1.00 90.56 92 LEU A C 1
ATOM 746 O O . LEU A 1 92 ? -3.606 2.051 -8.465 1.00 90.56 92 LEU A O 1
ATOM 750 N N . ALA A 1 93 ? -5.085 1.198 -6.998 1.00 89.31 93 ALA A N 1
ATOM 751 C CA . ALA A 1 93 ? -5.495 0.045 -7.787 1.00 89.31 93 ALA A CA 1
ATOM 752 C C . ALA A 1 93 ? -5.990 0.453 -9.175 1.00 89.31 93 ALA A C 1
ATOM 754 O O . ALA A 1 93 ? -5.504 -0.072 -10.175 1.00 89.31 93 ALA A O 1
ATOM 755 N N . ARG A 1 94 ? -6.884 1.448 -9.241 1.00 89.62 9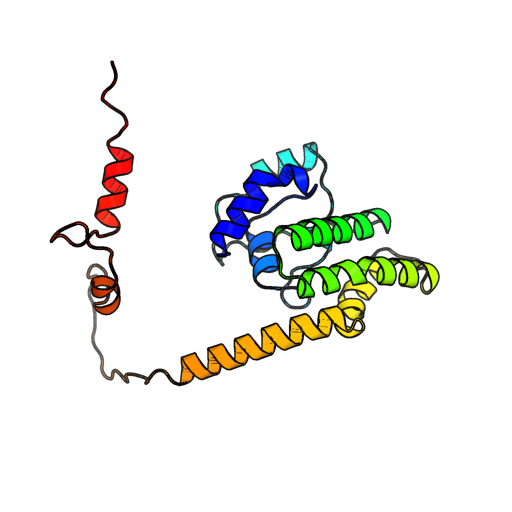4 ARG A N 1
ATOM 756 C CA . ARG A 1 94 ? -7.435 1.957 -10.504 1.00 89.62 94 ARG A CA 1
ATOM 757 C C . ARG A 1 94 ? -6.381 2.500 -11.463 1.00 89.62 94 ARG A C 1
ATOM 759 O O . ARG A 1 94 ? -6.570 2.411 -12.669 1.00 89.62 94 ARG A O 1
ATOM 766 N N . GLN A 1 95 ? -5.291 3.069 -10.951 1.00 87.56 95 GLN A N 1
ATOM 767 C CA . GLN A 1 95 ? -4.254 3.657 -11.803 1.00 87.56 95 GLN A CA 1
ATOM 768 C C . GLN A 1 95 ? -3.137 2.682 -12.176 1.00 87.56 95 GLN A C 1
ATOM 770 O O . GLN A 1 95 ? -2.502 2.860 -13.212 1.00 87.56 95 GLN A O 1
ATOM 775 N N . LEU A 1 96 ? -2.853 1.697 -11.322 1.00 86.69 96 LEU A N 1
ATOM 776 C CA . LEU A 1 96 ? -1.587 0.959 -11.375 1.00 86.69 96 LEU A CA 1
ATOM 777 C C . LEU A 1 96 ? -1.741 -0.558 -11.458 1.00 86.69 96 LEU A C 1
ATOM 779 O O . LEU A 1 96 ? -0.762 -1.246 -11.752 1.00 86.69 96 LEU A O 1
ATOM 783 N N . TYR A 1 97 ? -2.935 -1.089 -11.200 1.00 85.56 97 TYR A N 1
ATOM 784 C CA . TYR A 1 97 ? -3.159 -2.523 -11.089 1.00 85.56 97 TYR A CA 1
ATOM 785 C C . TYR A 1 97 ? -4.162 -3.044 -12.117 1.00 85.56 97 TYR A C 1
ATOM 787 O O . TYR A 1 97 ? -5.005 -2.319 -12.640 1.00 85.56 97 TYR A O 1
ATOM 795 N N . GLN A 1 98 ? -4.056 -4.344 -12.390 1.00 84.38 98 GLN A N 1
ATOM 796 C CA . GLN A 1 98 ? -4.986 -5.092 -13.234 1.00 84.38 98 GLN A CA 1
ATOM 797 C C . GLN A 1 98 ? -6.402 -5.111 -12.619 1.00 84.38 98 GLN A C 1
ATOM 799 O O . GLN A 1 98 ? -6.509 -5.088 -11.389 1.00 84.38 98 GLN A O 1
ATOM 804 N N . PRO A 1 99 ? -7.474 -5.229 -13.431 1.00 83.75 99 PRO A N 1
ATOM 805 C CA . PRO A 1 99 ? -8.868 -5.160 -12.971 1.00 83.75 99 PRO A CA 1
ATOM 806 C C . PRO A 1 99 ? -9.194 -6.056 -11.772 1.00 83.75 99 PRO A C 1
ATOM 808 O O . PRO A 1 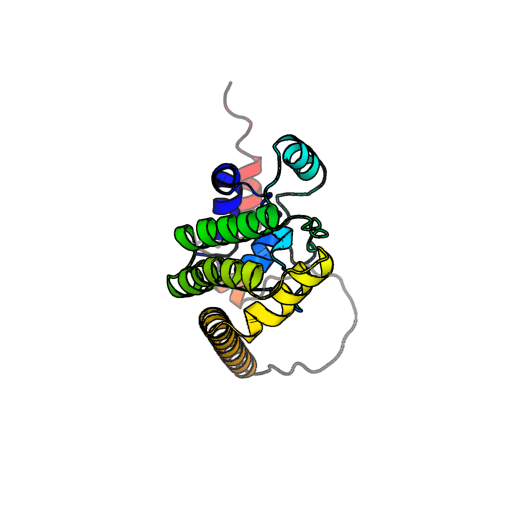99 ? -9.830 -5.616 -10.826 1.00 83.75 99 PRO A O 1
ATOM 811 N N . MET A 1 100 ? -8.650 -7.271 -11.733 1.00 80.81 100 MET A N 1
ATOM 812 C CA . MET A 1 100 ? -8.865 -8.208 -10.626 1.00 80.81 100 MET A CA 1
ATOM 813 C C . MET A 1 100 ? -8.424 -7.666 -9.254 1.00 80.81 100 MET A C 1
ATOM 815 O O . MET A 1 100 ? -9.072 -7.905 -8.239 1.00 80.81 100 MET A O 1
ATOM 819 N N . VAL A 1 101 ? -7.316 -6.924 -9.199 1.00 85.12 101 VAL A N 1
ATOM 820 C CA . VAL A 1 101 ? -6.867 -6.284 -7.952 1.00 85.12 101 VAL A CA 1
ATOM 821 C C . VAL A 1 101 ? -7.778 -5.108 -7.596 1.00 85.12 101 VAL A C 1
ATOM 823 O O . VAL A 1 101 ? -8.027 -4.849 -6.421 1.00 85.12 101 VAL A O 1
ATOM 826 N N . GLN A 1 102 ? -8.301 -4.412 -8.607 1.00 86.75 102 GLN A N 1
ATOM 827 C CA . GLN A 1 102 ? -9.271 -3.340 -8.408 1.00 86.75 102 GLN A CA 1
ATOM 828 C C . GLN A 1 102 ? -10.565 -3.887 -7.809 1.00 86.75 102 GLN A C 1
ATOM 830 O O . GLN A 1 102 ? -11.049 -3.312 -6.845 1.00 86.75 102 GLN A O 1
ATOM 835 N N . GLU A 1 103 ? -11.070 -5.020 -8.303 1.00 84.94 103 GLU A N 1
ATOM 836 C CA . GLU A 1 103 ? -12.236 -5.718 -7.745 1.00 84.94 103 GLU A CA 1
ATOM 837 C C . GLU A 1 103 ? -12.014 -6.117 -6.283 1.00 84.94 103 GLU A C 1
ATOM 839 O O . GLU A 1 103 ? -12.900 -5.934 -5.450 1.00 84.94 103 GLU A O 1
ATOM 844 N N . ALA A 1 104 ? -10.818 -6.614 -5.945 1.00 84.25 104 ALA A N 1
ATOM 845 C CA . ALA A 1 104 ? -10.481 -6.978 -4.571 1.00 84.25 104 ALA A CA 1
ATOM 846 C C . ALA A 1 104 ? -10.560 -5.788 -3.607 1.00 84.25 104 ALA A C 1
ATOM 848 O O . ALA A 1 104 ? -11.122 -5.921 -2.522 1.00 84.25 104 ALA A O 1
ATOM 849 N N . PHE A 1 105 ? -10.040 -4.622 -3.995 1.00 86.50 105 PHE A N 1
ATOM 850 C CA . PHE A 1 105 ? -10.137 -3.424 -3.160 1.00 86.50 105 PHE A CA 1
ATOM 851 C C . PHE A 1 105 ? -11.515 -2.759 -3.222 1.00 86.50 105 PHE A C 1
ATOM 853 O O . PHE A 1 105 ? -11.996 -2.278 -2.200 1.00 86.50 105 PHE A O 1
ATOM 860 N N . ALA A 1 106 ? -12.184 -2.767 -4.377 1.00 87.12 106 ALA A N 1
ATOM 861 C CA . ALA 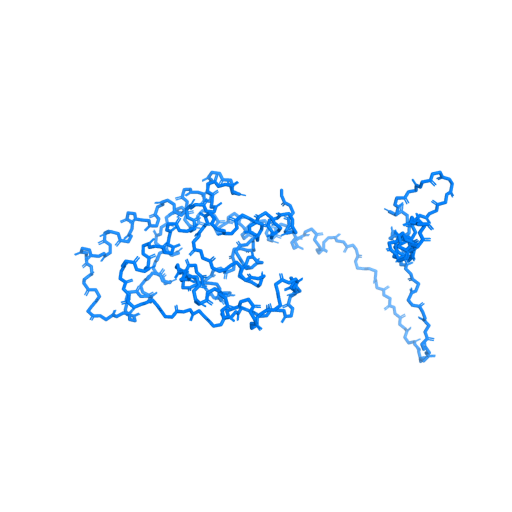A 1 106 ? -13.529 -2.219 -4.531 1.00 87.12 106 ALA A CA 1
ATOM 862 C C . ALA A 1 106 ? -14.536 -2.941 -3.632 1.00 87.12 106 ALA A C 1
ATOM 864 O O . ALA A 1 106 ? -15.418 -2.300 -3.069 1.00 87.12 106 ALA A O 1
ATOM 865 N N . ALA A 1 107 ? -14.357 -4.247 -3.434 1.00 86.88 107 ALA A N 1
ATOM 866 C CA . ALA A 1 107 ? -15.191 -5.029 -2.540 1.00 86.88 107 ALA A CA 1
ATOM 867 C C . ALA A 1 107 ? -14.920 -4.789 -1.041 1.00 86.88 107 ALA A C 1
ATOM 869 O O . ALA A 1 107 ? -15.736 -5.158 -0.201 1.00 86.88 107 ALA A O 1
ATOM 870 N N . ALA A 1 108 ? -13.814 -4.128 -0.683 1.00 83.75 108 ALA A N 1
ATOM 871 C CA . ALA A 1 108 ? -13.532 -3.785 0.709 1.00 83.75 108 ALA A CA 1
ATOM 872 C C . ALA A 1 108 ? -14.483 -2.704 1.245 1.00 83.75 108 ALA A C 1
ATOM 874 O O . ALA A 1 108 ? -14.888 -2.773 2.397 1.00 83.75 108 ALA A O 1
ATOM 875 N N . ALA A 1 109 ? -14.871 -1.722 0.428 1.00 80.69 109 ALA A N 1
ATOM 876 C CA . ALA A 1 109 ? -15.782 -0.654 0.848 1.00 80.69 109 ALA A CA 1
ATOM 877 C C . ALA A 1 109 ? -17.185 -1.148 1.276 1.00 80.69 109 ALA A C 1
ATOM 879 O O . ALA A 1 109 ? -17.590 -0.811 2.390 1.00 80.69 109 ALA A O 1
ATOM 880 N N . PRO A 1 110 ? -17.922 -1.949 0.473 1.00 82.56 110 PRO A N 1
ATOM 881 C CA . PRO A 1 110 ? -19.218 -2.481 0.893 1.00 82.56 110 PRO A CA 1
ATOM 882 C C . PRO A 1 110 ? -19.081 -3.415 2.099 1.00 82.56 110 PRO A C 1
ATOM 884 O O . PRO A 1 110 ? -19.866 -3.296 3.032 1.00 82.56 110 PRO A O 1
ATOM 887 N N . PHE A 1 111 ? -18.025 -4.237 2.149 1.00 82.62 111 PHE A N 1
ATOM 888 C CA . PHE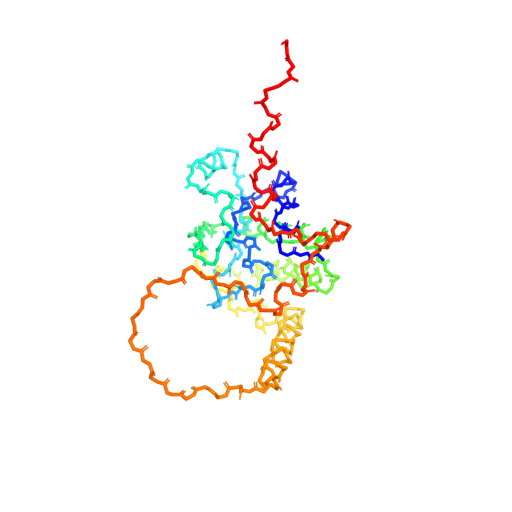 A 1 111 ? -17.732 -5.072 3.317 1.00 82.62 111 PHE A CA 1
ATOM 889 C C . PHE A 1 111 ? -17.574 -4.243 4.599 1.00 82.62 111 PHE A C 1
ATOM 891 O O . PHE A 1 111 ? -18.127 -4.598 5.632 1.00 82.62 111 PHE A O 1
ATOM 898 N N . LEU A 1 112 ? -16.847 -3.121 4.550 1.00 78.75 112 LEU A N 1
ATOM 899 C CA . LEU A 1 112 ? -16.716 -2.239 5.711 1.00 78.75 112 LEU A CA 1
ATOM 900 C C . LEU A 1 112 ? -18.055 -1.628 6.129 1.00 78.75 112 LEU A C 1
ATOM 902 O O . LEU A 1 112 ? -18.299 -1.493 7.326 1.00 78.75 112 LEU A O 1
ATOM 906 N N . GLY A 1 113 ? -18.907 -1.263 5.168 1.00 78.31 113 GLY A N 1
ATOM 907 C CA . GLY A 1 113 ? -20.249 -0.750 5.444 1.00 78.31 113 GLY A CA 1
ATOM 908 C C . GLY A 1 113 ? -21.141 -1.789 6.126 1.00 78.31 113 GLY A C 1
ATOM 909 O O . GLY A 1 113 ? -21.784 -1.479 7.122 1.00 78.31 113 GLY A O 1
ATOM 910 N N . GLU A 1 114 ? -21.123 -3.033 5.649 1.00 80.12 114 GLU A N 1
ATOM 911 C CA . GLU A 1 114 ? -21.831 -4.151 6.286 1.00 80.12 114 GLU A CA 1
ATOM 912 C C . GLU A 1 114 ? -21.294 -4.433 7.690 1.00 80.12 114 GLU A C 1
ATOM 914 O O . GLU A 1 114 ? -22.076 -4.636 8.622 1.00 80.12 114 GLU A O 1
ATOM 919 N N . LEU A 1 115 ? -19.968 -4.389 7.861 1.00 73.50 115 LEU A N 1
ATOM 920 C CA . LEU A 1 115 ? -19.325 -4.599 9.152 1.00 73.50 115 LEU A CA 1
ATOM 921 C C . LEU A 1 115 ? -19.723 -3.513 10.154 1.00 73.50 115 LEU A C 1
ATOM 923 O O . LEU A 1 115 ? -19.972 -3.846 11.298 1.00 73.50 115 LEU A O 1
ATOM 927 N N . GLN A 1 116 ? -19.839 -2.249 9.727 1.00 72.75 116 GLN A N 1
ATOM 928 C CA . GLN A 1 116 ? -20.273 -1.131 10.579 1.00 72.75 116 GLN A CA 1
ATOM 929 C C . GLN A 1 116 ? -21.703 -1.301 11.115 1.00 72.75 116 GLN A C 1
ATOM 931 O O . GLN A 1 116 ? -22.029 -0.774 12.177 1.00 72.75 116 GLN A O 1
ATOM 936 N N . VAL A 1 117 ? -22.563 -1.981 10.353 1.00 72.88 117 VAL A N 1
ATOM 937 C CA . VAL A 1 117 ? -23.970 -2.214 10.707 1.00 72.88 117 VAL A CA 1
ATOM 938 C C . VAL A 1 117 ? -24.129 -3.492 11.535 1.00 72.88 117 VAL A C 1
ATOM 940 O O . VAL A 1 117 ? -24.953 -3.523 12.446 1.00 72.88 117 VAL A O 1
ATOM 943 N N . SER A 1 118 ? -23.361 -4.536 11.214 1.00 67.06 118 SER A N 1
ATOM 944 C CA . SER A 1 118 ? -23.503 -5.881 11.797 1.00 67.06 118 SER A CA 1
ATOM 945 C C . SER A 1 118 ? -22.750 -6.036 13.115 1.00 67.06 118 SER A C 1
ATOM 947 O O . SER A 1 118 ? -23.263 -6.642 14.050 1.00 67.06 118 SER A O 1
ATOM 949 N N . ASP A 1 119 ? -21.563 -5.441 13.199 1.00 58.47 119 ASP A N 1
ATOM 950 C CA . ASP A 1 119 ? -20.803 -5.289 14.425 1.00 58.47 119 ASP A CA 1
ATOM 951 C C . ASP A 1 119 ? -20.748 -3.789 14.698 1.00 58.47 119 ASP A C 1
ATOM 953 O O . ASP A 1 119 ? -20.245 -3.013 13.891 1.00 58.47 119 ASP A O 1
ATOM 957 N N . LEU A 1 120 ? -21.238 -3.334 15.844 1.00 52.38 120 LEU A N 1
ATOM 958 C CA . LEU A 1 120 ? -20.730 -2.081 16.383 1.00 52.38 120 LEU A CA 1
ATOM 959 C C . LEU A 1 120 ? -19.455 -2.491 17.129 1.00 52.38 120 LEU A C 1
ATOM 961 O O . LEU A 1 120 ? -19.569 -2.885 18.291 1.00 52.38 120 LEU A O 1
ATOM 965 N N . PRO A 1 121 ? -18.245 -2.519 16.527 1.00 55.53 121 PRO A N 1
ATOM 966 C CA . PRO A 1 121 ? -17.057 -2.719 17.326 1.00 55.53 121 PRO A CA 1
ATOM 967 C C . PRO A 1 121 ? -16.985 -1.528 18.274 1.00 55.53 121 PRO A C 1
ATOM 969 O O . PRO A 1 121 ? -16.639 -0.414 17.889 1.00 55.53 121 PRO A O 1
ATOM 972 N N . THR A 1 122 ? -17.350 -1.773 19.530 1.00 57.09 122 THR A N 1
ATOM 973 C CA . THR A 1 122 ? -17.376 -0.776 20.604 1.00 57.09 122 THR A CA 1
ATOM 974 C C . THR A 1 122 ? -15.973 -0.220 20.880 1.00 57.09 122 THR A C 1
ATOM 976 O O . THR A 1 122 ? -15.829 0.772 21.588 1.00 57.09 122 THR A O 1
ATOM 979 N N . SER A 1 123 ? -14.926 -0.840 20.315 1.00 59.34 123 SER A N 1
ATOM 980 C CA . SER A 1 123 ? -13.538 -0.403 20.416 1.00 59.34 123 SER A CA 1
ATOM 981 C C . SER A 1 123 ? -12.789 -0.431 19.076 1.00 59.34 123 SER A C 1
ATOM 983 O O . SER A 1 123 ? -12.976 -1.299 18.220 1.00 59.34 123 SER A O 1
ATOM 985 N N . GLU A 1 124 ? -11.859 0.513 18.933 1.00 58.84 124 GLU A N 1
ATOM 986 C CA . GLU A 1 124 ? -10.992 0.699 17.760 1.00 58.84 124 GLU A CA 1
ATOM 987 C C . GLU A 1 124 ? -10.143 -0.549 17.440 1.00 58.84 124 GLU A C 1
ATOM 989 O O . GLU A 1 124 ? -9.891 -0.873 16.276 1.00 58.84 124 GLU A O 1
ATOM 994 N N . SER A 1 125 ? -9.732 -1.295 18.473 1.00 60.50 125 SER A N 1
ATOM 995 C CA . SER A 1 125 ? -8.922 -2.510 18.327 1.00 60.50 125 SER A CA 1
ATOM 996 C C . SER A 1 125 ? -9.716 -3.686 17.754 1.00 60.50 125 SER A C 1
ATOM 998 O O . SER A 1 125 ? -9.162 -4.471 16.981 1.00 60.50 125 SER A O 1
ATOM 1000 N N . ALA A 1 126 ? -11.011 -3.786 18.070 1.00 63.38 126 ALA A N 1
ATOM 1001 C CA . ALA A 1 126 ? -11.888 -4.836 17.560 1.00 63.38 126 ALA A CA 1
ATOM 1002 C C . ALA A 1 126 ? -12.185 -4.653 16.063 1.00 63.38 126 ALA A C 1
ATOM 1004 O O . ALA A 1 126 ? -12.170 -5.627 15.306 1.00 63.38 126 ALA A O 1
ATOM 1005 N N . LEU A 1 127 ? -12.361 -3.404 15.613 1.00 65.88 127 LEU A N 1
ATOM 1006 C CA . LEU A 1 127 ? -12.538 -3.072 14.196 1.00 65.88 127 LEU A CA 1
ATOM 1007 C C . LEU A 1 127 ? -11.286 -3.438 13.381 1.00 65.88 127 LEU A C 1
ATOM 1009 O O . LEU A 1 127 ? -11.369 -4.146 12.375 1.00 65.88 127 LEU A O 1
ATOM 1013 N N . ALA A 1 128 ? -10.106 -3.002 13.837 1.00 62.88 128 ALA A N 1
ATOM 1014 C CA . ALA A 1 128 ? -8.844 -3.273 13.151 1.00 62.88 128 ALA A CA 1
ATOM 1015 C C . ALA A 1 128 ? -8.526 -4.778 13.076 1.00 62.88 128 ALA A C 1
ATOM 1017 O O . ALA A 1 128 ? -8.081 -5.257 12.029 1.00 62.88 128 ALA A O 1
ATOM 1018 N N . ALA A 1 129 ? -8.784 -5.528 14.153 1.00 65.06 129 ALA A N 1
ATOM 1019 C CA . ALA A 1 129 ? -8.588 -6.975 14.190 1.00 65.06 129 ALA A CA 1
ATOM 1020 C C . ALA A 1 129 ? -9.563 -7.719 13.263 1.00 65.06 129 ALA A C 1
ATOM 1022 O O . ALA A 1 129 ? -9.142 -8.616 12.529 1.00 65.06 129 ALA A O 1
ATOM 1023 N N . SER A 1 130 ? -10.838 -7.318 13.241 1.00 65.12 130 SER A N 1
ATOM 1024 C CA . SER A 1 130 ? -11.851 -7.924 12.368 1.00 65.12 130 SER A CA 1
ATOM 1025 C C . SER A 1 130 ? -11.500 -7.729 10.898 1.00 65.12 130 SER A C 1
ATOM 1027 O O . SER A 1 130 ? -11.573 -8.656 10.104 1.00 65.12 130 SER A O 1
ATOM 1029 N N . ILE A 1 131 ? -10.986 -6.568 10.508 1.00 64.75 131 ILE A N 1
ATOM 1030 C CA . ILE A 1 131 ? -10.642 -6.339 9.100 1.00 64.75 131 ILE A CA 1
ATOM 1031 C C . ILE A 1 131 ? -9.344 -7.041 8.712 1.00 64.75 131 ILE A C 1
ATOM 1033 O O . ILE A 1 131 ? -9.253 -7.575 7.612 1.00 64.75 131 ILE A O 1
ATOM 1037 N N . GLN A 1 132 ? -8.342 -7.078 9.594 1.00 64.50 132 GLN A N 1
ATOM 1038 C CA . GLN A 1 132 ? -7.087 -7.779 9.305 1.00 64.50 132 GLN A CA 1
ATOM 1039 C C . GLN A 1 132 ? -7.269 -9.293 9.177 1.00 64.50 132 GLN A C 1
ATOM 1041 O O . GLN A 1 132 ? -6.612 -9.905 8.337 1.00 64.50 132 GLN A O 1
ATOM 1046 N N . ASN A 1 133 ? -8.150 -9.886 9.983 1.00 62.84 133 ASN A N 1
ATOM 1047 C CA . ASN A 1 133 ? -8.314 -11.336 10.035 1.00 62.84 133 ASN A CA 1
ATOM 1048 C C . ASN A 1 133 ? -9.478 -11.834 9.171 1.00 62.84 133 ASN A C 1
ATOM 1050 O O . ASN A 1 133 ? -9.374 -12.898 8.568 1.00 62.84 133 ASN A O 1
ATOM 1054 N N . HIS A 1 134 ? -10.574 -11.078 9.097 1.00 62.97 134 HIS A N 1
ATOM 1055 C CA . HIS A 1 134 ? -11.820 -11.535 8.486 1.00 62.97 134 HIS A CA 1
ATOM 1056 C C . HIS A 1 134 ? -11.928 -11.127 7.014 1.00 62.97 134 HIS A C 1
ATOM 1058 O O . HIS A 1 134 ? -12.263 -11.963 6.186 1.00 62.97 134 HIS A O 1
ATOM 1064 N N . PHE A 1 135 ? -11.548 -9.904 6.621 1.00 65.19 135 PHE A N 1
ATOM 1065 C CA . PHE A 1 135 ? -11.662 -9.501 5.209 1.00 65.19 135 PHE A CA 1
ATOM 1066 C C . PHE A 1 135 ? -10.814 -10.3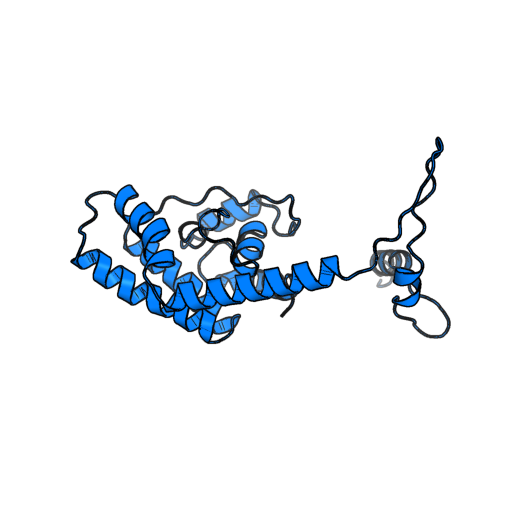68 4.249 1.00 65.19 135 PHE A C 1
ATOM 1068 O O . PHE A 1 135 ? -11.365 -10.862 3.261 1.00 65.19 135 PHE A O 1
ATOM 1075 N N . PRO A 1 136 ? -9.520 -10.649 4.529 1.00 65.19 136 PRO A N 1
ATOM 1076 C CA . PRO A 1 136 ? -8.711 -11.520 3.675 1.00 65.19 136 PRO A CA 1
ATOM 1077 C C . PRO A 1 136 ? -9.206 -12.968 3.593 1.00 65.19 136 PRO A C 1
ATOM 1079 O O . PRO A 1 136 ? -8.918 -13.649 2.609 1.00 65.19 136 PRO A O 1
ATOM 1082 N N . ALA A 1 137 ? -9.901 -13.442 4.632 1.00 61.56 137 ALA A N 1
ATOM 1083 C CA . ALA A 1 137 ? -10.387 -14.814 4.741 1.00 61.56 137 ALA A CA 1
ATOM 1084 C C . ALA A 1 137 ? -11.792 -14.994 4.144 1.00 61.56 137 ALA A C 1
ATOM 1086 O O . ALA A 1 137 ? -12.080 -16.048 3.578 1.00 61.56 137 ALA A O 1
ATOM 1087 N N . SER A 1 138 ? -12.641 -13.970 4.245 1.00 63.47 138 SER A N 1
ATOM 1088 C CA . SER A 1 138 ? -14.072 -14.069 3.953 1.00 63.47 138 SER A CA 1
ATOM 1089 C C . SER A 1 138 ? -14.450 -13.536 2.573 1.00 63.47 138 SER A C 1
ATOM 1091 O O . SER A 1 138 ? -15.433 -14.000 2.000 1.00 63.47 138 SER A O 1
ATOM 1093 N N . HIS A 1 139 ? -13.687 -12.596 1.997 1.00 75.25 139 HIS A N 1
ATOM 1094 C CA . HIS A 1 139 ? -14.064 -11.998 0.716 1.00 75.25 139 HIS A CA 1
ATOM 1095 C C . HIS A 1 139 ? -13.425 -12.710 -0.487 1.00 75.25 139 HIS A C 1
ATOM 1097 O O . HIS A 1 139 ? -12.201 -12.720 -0.661 1.00 75.25 139 HIS A O 1
ATOM 1103 N N . GLU A 1 140 ? -14.263 -13.249 -1.380 1.00 80.94 140 GLU A N 1
ATOM 1104 C CA . GLU A 1 140 ? -13.836 -14.067 -2.522 1.00 80.94 140 GLU A CA 1
ATOM 1105 C C . GLU A 1 140 ? -12.798 -13.359 -3.410 1.00 80.94 140 GLU A C 1
ATOM 1107 O O . GLU A 1 140 ? -11.790 -13.957 -3.795 1.00 80.94 140 GLU A O 1
ATOM 1112 N N . SER A 1 141 ? -12.996 -12.068 -3.692 1.00 78.31 141 SER A N 1
ATOM 1113 C CA . SER A 1 141 ? -12.084 -11.276 -4.528 1.00 78.31 141 SER A CA 1
ATOM 1114 C C . SER A 1 141 ? -10.653 -11.236 -3.980 1.00 78.31 141 SER A C 1
ATOM 1116 O O . SER A 1 141 ? -9.696 -11.334 -4.748 1.00 78.31 141 SER A O 1
ATOM 1118 N N . PHE A 1 142 ? -10.484 -11.157 -2.655 1.00 75.62 142 PHE A N 1
ATOM 1119 C CA . PHE A 1 142 ? -9.158 -11.153 -2.034 1.00 75.62 142 PHE A CA 1
ATOM 1120 C C . PHE A 1 142 ? -8.514 -12.544 -2.100 1.00 75.62 142 PHE A C 1
ATOM 1122 O O . PHE A 1 142 ? -7.348 -12.682 -2.479 1.00 75.62 142 PHE A O 1
ATOM 1129 N N . VAL A 1 143 ? -9.296 -13.591 -1.819 1.00 79.50 143 VAL A N 1
ATOM 1130 C CA . VAL A 1 143 ? -8.854 -14.991 -1.905 1.00 79.50 143 VAL A CA 1
ATOM 1131 C C . VAL A 1 143 ? -8.416 -15.350 -3.327 1.00 79.50 143 VAL A C 1
ATOM 1133 O O . VAL A 1 143 ? -7.410 -16.041 -3.505 1.00 79.50 143 VAL A O 1
ATOM 1136 N N . ARG A 1 144 ? -9.124 -14.866 -4.355 1.00 81.50 144 ARG A N 1
ATOM 1137 C CA . ARG A 1 144 ? -8.766 -15.070 -5.769 1.00 81.50 144 ARG A CA 1
ATOM 1138 C C . ARG A 1 144 ? -7.391 -14.483 -6.097 1.00 81.50 144 ARG A C 1
ATOM 1140 O O . ARG A 1 144 ? -6.551 -15.204 -6.640 1.00 81.50 144 ARG A O 1
ATOM 1147 N N . VAL A 1 145 ? -7.136 -13.226 -5.717 1.00 78.25 145 VAL A N 1
ATOM 1148 C CA . VAL A 1 145 ? -5.826 -12.574 -5.910 1.00 78.25 145 VAL A CA 1
ATOM 1149 C C . VAL A 1 145 ? -4.731 -13.341 -5.167 1.00 78.25 145 VAL A C 1
ATOM 1151 O O . VAL A 1 145 ? -3.714 -13.702 -5.759 1.00 78.25 145 VAL A O 1
ATOM 1154 N N . TYR A 1 146 ? -4.964 -13.674 -3.897 1.00 80.00 146 TYR A N 1
ATOM 1155 C CA . TYR A 1 146 ? -3.994 -14.394 -3.075 1.00 80.00 146 TYR A CA 1
ATOM 1156 C C . TYR A 1 146 ? -3.648 -15.780 -3.645 1.00 80.00 146 TYR A C 1
ATOM 1158 O O . TYR A 1 146 ? -2.473 -16.134 -3.759 1.00 80.00 146 TYR A O 1
ATOM 1166 N N . ARG A 1 147 ? -4.652 -16.552 -4.088 1.00 80.38 147 ARG A N 1
ATOM 1167 C CA . ARG A 1 147 ? -4.453 -17.864 -4.730 1.00 80.38 147 ARG A CA 1
ATOM 1168 C C . ARG A 1 147 ? -3.640 -17.761 -6.018 1.00 80.38 147 ARG A C 1
ATOM 1170 O O . ARG A 1 147 ? -2.822 -18.641 -6.281 1.00 80.38 147 ARG A O 1
ATOM 1177 N N . LEU A 1 148 ? -3.854 -16.724 -6.827 1.00 79.25 148 LEU A N 1
ATOM 1178 C CA . LEU A 1 148 ? -3.094 -16.521 -8.063 1.00 79.25 148 LEU A CA 1
ATOM 1179 C C . LEU A 1 148 ? -1.631 -16.188 -7.788 1.00 79.25 148 LEU A C 1
ATOM 1181 O O . LEU A 1 148 ? -0.753 -16.785 -8.410 1.00 79.25 148 LEU A O 1
ATOM 1185 N N . ILE A 1 149 ? -1.373 -15.305 -6.823 1.00 79.69 149 ILE A N 1
ATOM 1186 C CA . ILE A 1 149 ? -0.011 -14.965 -6.395 1.00 79.69 149 ILE A CA 1
ATOM 1187 C C . ILE A 1 149 ? 0.703 -16.218 -5.881 1.00 79.69 149 ILE A C 1
ATOM 1189 O O . ILE A 1 149 ? 1.788 -16.543 -6.356 1.00 79.69 149 ILE A O 1
ATOM 1193 N N . LEU A 1 150 ? 0.054 -16.991 -5.004 1.00 77.94 150 LEU A N 1
ATOM 1194 C CA . LEU A 1 150 ? 0.600 -18.255 -4.501 1.00 77.94 150 LEU A CA 1
ATOM 1195 C C . LEU A 1 150 ? 0.927 -19.248 -5.621 1.00 77.94 150 LEU A C 1
ATOM 1197 O O . LEU A 1 150 ? 2.004 -19.840 -5.627 1.00 77.94 150 LEU A O 1
ATOM 1201 N N . ARG A 1 151 ? 0.019 -19.437 -6.587 1.00 75.56 151 ARG A N 1
ATOM 1202 C CA . ARG A 1 151 ? 0.258 -20.330 -7.733 1.00 75.56 151 ARG A CA 1
ATOM 1203 C C . ARG A 1 151 ? 1.463 -19.882 -8.552 1.00 75.56 151 ARG A C 1
ATOM 1205 O O . ARG A 1 151 ? 2.262 -20.722 -8.966 1.00 75.56 151 ARG A O 1
ATOM 1212 N N . GLN A 1 152 ? 1.606 -18.576 -8.766 1.00 77.56 152 GLN A N 1
ATOM 1213 C CA . GLN A 1 152 ? 2.736 -18.017 -9.494 1.00 77.56 152 GLN A CA 1
ATOM 1214 C C . GLN A 1 152 ? 4.052 -18.215 -8.732 1.00 77.56 152 GLN A C 1
ATOM 1216 O O . GLN A 1 152 ? 5.045 -18.610 -9.341 1.00 77.56 152 GLN A O 1
ATOM 1221 N N . ASP A 1 153 ? 4.058 -18.008 -7.414 1.00 75.44 153 ASP A N 1
ATOM 1222 C CA . ASP A 1 153 ? 5.230 -18.224 -6.561 1.00 75.44 153 ASP A CA 1
ATOM 1223 C C . ASP A 1 153 ? 5.671 -19.691 -6.565 1.00 75.44 153 ASP A C 1
ATOM 1225 O O . ASP A 1 153 ? 6.854 -19.978 -6.756 1.00 75.44 153 ASP A O 1
ATOM 1229 N N . VAL A 1 154 ? 4.727 -20.631 -6.448 1.00 76.50 154 VAL A N 1
ATOM 1230 C CA . VAL A 1 154 ? 5.009 -22.073 -6.547 1.00 76.50 154 VAL A CA 1
ATOM 1231 C C . VAL A 1 154 ? 5.569 -22.421 -7.925 1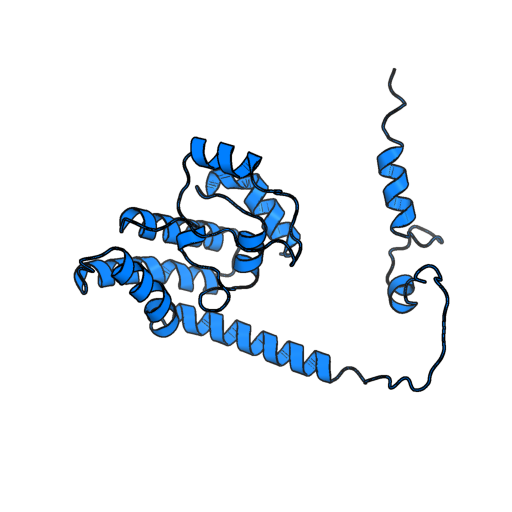.00 76.50 154 VAL A C 1
ATOM 1233 O O . VAL A 1 154 ? 6.587 -23.104 -8.022 1.00 76.50 154 VAL A O 1
ATOM 1236 N N . ALA A 1 155 ? 4.963 -21.918 -9.004 1.00 74.12 155 ALA A N 1
ATOM 1237 C CA . ALA A 1 155 ? 5.461 -22.146 -10.359 1.00 74.12 155 ALA A CA 1
ATOM 1238 C C . ALA A 1 155 ? 6.879 -21.581 -10.554 1.00 74.12 155 ALA A C 1
ATOM 1240 O O . ALA A 1 155 ? 7.726 -22.226 -11.176 1.00 74.12 155 ALA A O 1
ATOM 1241 N N . ASN A 1 156 ? 7.162 -20.403 -9.997 1.00 75.00 156 ASN A N 1
ATOM 1242 C CA . ASN A 1 156 ? 8.483 -19.784 -10.031 1.00 75.00 156 ASN A CA 1
ATOM 1243 C C . ASN A 1 156 ? 9.506 -20.593 -9.218 1.00 75.00 156 ASN A C 1
ATOM 1245 O O . ASN A 1 156 ? 10.615 -20.817 -9.701 1.00 75.00 156 ASN A O 1
ATOM 1249 N N . ALA A 1 157 ? 9.135 -21.085 -8.033 1.00 78.00 157 ALA A N 1
ATOM 1250 C CA . ALA A 1 157 ? 9.988 -21.932 -7.201 1.00 78.00 157 ALA A CA 1
ATOM 1251 C C . ALA A 1 157 ? 10.309 -23.271 -7.883 1.00 78.00 157 ALA A C 1
ATOM 1253 O O . ALA A 1 157 ? 11.465 -23.687 -7.905 1.00 78.00 157 ALA A O 1
ATOM 1254 N N . LEU A 1 158 ? 9.318 -23.905 -8.520 1.00 77.12 158 LEU A N 1
ATOM 1255 C CA . LEU A 1 158 ? 9.505 -25.128 -9.310 1.00 77.12 158 LEU A CA 1
ATOM 1256 C C . LEU A 1 158 ? 10.395 -24.907 -10.541 1.00 77.12 158 LEU A C 1
ATOM 1258 O O . LEU A 1 158 ? 11.116 -25.807 -10.962 1.00 77.12 158 LEU A O 1
ATOM 1262 N N . ARG A 1 159 ? 10.351 -23.719 -11.151 1.00 77.00 159 ARG A N 1
ATOM 1263 C CA . ARG A 1 159 ? 11.275 -23.352 -12.236 1.00 77.00 159 ARG A CA 1
ATOM 1264 C C . ARG A 1 159 ? 12.686 -23.108 -11.708 1.00 77.00 159 ARG A C 1
ATOM 1266 O O . ARG A 1 159 ? 13.643 -23.529 -12.348 1.00 77.00 159 ARG A O 1
ATOM 1273 N N . ALA A 1 160 ? 12.814 -22.475 -10.543 1.00 73.12 160 ALA A N 1
ATOM 1274 C CA . ALA A 1 160 ? 14.098 -22.233 -9.897 1.00 73.12 160 ALA A CA 1
ATOM 1275 C C . ALA A 1 160 ? 14.781 -23.535 -9.445 1.00 73.12 160 ALA A C 1
ATOM 1277 O O . ALA A 1 160 ? 15.995 -23.650 -9.566 1.00 73.12 160 ALA A O 1
ATOM 1278 N N . SER A 1 161 ? 14.016 -24.534 -8.990 1.00 70.75 161 SER A N 1
ATOM 1279 C CA . SER A 1 161 ? 14.550 -25.849 -8.608 1.00 70.75 161 SER A CA 1
ATOM 1280 C C . SER A 1 161 ? 14.937 -26.735 -9.798 1.00 70.75 161 SER A C 1
ATOM 1282 O O . SER A 1 161 ? 15.734 -27.653 -9.633 1.00 70.75 161 SER A O 1
ATOM 1284 N N . LYS A 1 162 ? 14.412 -26.459 -11.000 1.00 63.22 162 LYS A N 1
ATOM 1285 C CA . LYS A 1 162 ? 14.776 -27.152 -12.250 1.00 63.22 162 LYS A CA 1
ATOM 1286 C C . LYS A 1 162 ? 16.054 -26.618 -12.914 1.00 63.22 162 LYS A C 1
ATOM 1288 O O . LYS A 1 162 ? 16.487 -27.188 -13.913 1.00 63.22 162 LYS A O 1
ATOM 1293 N N . LEU A 1 163 ? 16.670 -25.554 -12.391 1.00 49.12 163 LEU A N 1
ATOM 1294 C CA . LEU A 1 163 ? 18.020 -25.154 -12.803 1.00 49.12 163 LEU A CA 1
ATOM 1295 C C . LEU A 1 163 ? 19.023 -26.193 -12.271 1.00 49.12 163 LEU A C 1
ATOM 1297 O O . LEU A 1 163 ? 18.994 -26.484 -11.075 1.00 49.12 163 LEU A O 1
ATOM 1301 N N . PRO A 1 164 ? 19.899 -26.770 -13.115 1.00 43.34 164 PRO A N 1
ATOM 1302 C CA . PRO A 1 164 ? 20.812 -27.809 -12.665 1.00 43.34 164 PRO A CA 1
ATOM 1303 C C . PRO A 1 164 ? 21.761 -27.245 -11.605 1.00 43.34 164 PRO A C 1
ATOM 1305 O O . PRO A 1 164 ? 22.470 -26.263 -11.836 1.00 43.34 164 PRO A O 1
ATOM 1308 N N . ALA A 1 165 ? 21.760 -27.883 -10.435 1.00 44.22 165 ALA A N 1
ATOM 1309 C CA . ALA A 1 165 ? 22.738 -27.655 -9.388 1.00 44.22 165 ALA A CA 1
ATOM 1310 C C . ALA A 1 165 ? 24.121 -28.050 -9.921 1.00 44.22 165 ALA A C 1
ATOM 1312 O O . ALA A 1 165 ? 24.464 -29.232 -9.973 1.00 44.22 165 ALA A O 1
ATOM 1313 N N . ILE A 1 166 ? 24.917 -27.063 -10.331 1.00 48.62 166 ILE A N 1
ATOM 1314 C CA . ILE A 1 166 ? 26.357 -27.257 -10.486 1.00 48.62 166 ILE A CA 1
ATOM 1315 C C . ILE A 1 166 ? 26.893 -27.481 -9.070 1.00 48.62 166 ILE A C 1
ATOM 1317 O O . ILE A 1 166 ? 26.970 -26.550 -8.269 1.00 48.62 166 ILE A O 1
ATOM 1321 N N . ARG A 1 167 ? 27.170 -28.747 -8.747 1.00 49.41 167 ARG A N 1
ATOM 1322 C CA . ARG A 1 167 ? 27.979 -29.137 -7.593 1.00 49.41 167 ARG A CA 1
ATOM 1323 C C . ARG A 1 167 ? 29.379 -28.581 -7.829 1.00 49.41 167 ARG A C 1
ATOM 1325 O O . ARG A 1 167 ? 29.964 -28.901 -8.859 1.00 49.41 167 ARG A O 1
ATOM 1332 N N . ASP A 1 168 ? 29.890 -27.781 -6.902 1.00 40.53 168 ASP A N 1
ATOM 1333 C CA . ASP A 1 168 ? 31.319 -27.490 -6.849 1.00 40.53 168 ASP A CA 1
ATOM 1334 C C . ASP A 1 168 ? 31.853 -27.955 -5.496 1.00 40.53 168 ASP A C 1
ATOM 1336 O O . ASP A 1 168 ? 31.334 -27.603 -4.433 1.00 40.53 168 ASP A O 1
ATOM 1340 N N . ASP A 1 169 ? 32.813 -28.857 -5.611 1.00 42.44 169 ASP A N 1
ATOM 1341 C CA . ASP A 1 169 ? 33.520 -29.592 -4.577 1.00 42.44 169 ASP A CA 1
ATOM 1342 C C . ASP A 1 169 ? 34.853 -28.877 -4.289 1.00 42.44 169 ASP A C 1
ATOM 1344 O O . ASP A 1 169 ? 35.446 -28.280 -5.182 1.00 42.44 169 ASP A O 1
ATOM 1348 N N . GLY A 1 170 ? 35.347 -28.966 -3.052 1.00 37.06 170 GLY A N 1
ATOM 1349 C CA . GLY A 1 170 ? 36.764 -28.731 -2.745 1.00 37.06 170 GLY A CA 1
ATOM 1350 C C . GLY A 1 170 ? 37.261 -27.293 -2.484 1.00 37.06 170 GLY A C 1
ATOM 1351 O O . GLY A 1 170 ? 37.617 -26.548 -3.385 1.00 37.06 170 GLY A O 1
ATOM 1352 N N . SER A 1 171 ? 37.424 -26.975 -1.193 1.00 41.12 171 SER A N 1
ATOM 1353 C CA . SER A 1 171 ? 38.601 -26.345 -0.542 1.00 41.12 171 SER A CA 1
ATOM 1354 C C . SER A 1 171 ? 39.536 -25.409 -1.344 1.00 41.12 171 SER A C 1
ATOM 1356 O O . SER A 1 171 ? 40.242 -25.855 -2.241 1.00 41.12 171 SER A O 1
ATOM 1358 N N . THR A 1 172 ? 39.723 -24.154 -0.890 1.00 37.94 172 THR A N 1
ATOM 1359 C CA . THR A 1 172 ? 41.021 -23.636 -0.365 1.00 37.94 172 THR A CA 1
ATOM 1360 C C . THR A 1 172 ? 41.012 -22.134 -0.010 1.00 37.94 172 THR A C 1
ATOM 1362 O O . THR A 1 172 ? 40.303 -21.305 -0.571 1.00 37.94 172 THR A O 1
ATOM 1365 N N . ARG A 1 173 ? 41.856 -21.811 0.979 1.00 40.25 173 ARG A N 1
ATOM 1366 C CA . ARG A 1 173 ? 42.217 -20.510 1.572 1.00 40.25 173 ARG A CA 1
ATOM 1367 C C . ARG A 1 173 ? 42.405 -19.319 0.605 1.00 40.25 173 ARG A C 1
ATOM 1369 O O . ARG A 1 173 ? 43.181 -19.388 -0.336 1.00 40.25 173 ARG A O 1
ATOM 1376 N N . GLY A 1 174 ? 41.879 -18.164 1.033 1.00 39.59 174 GLY A N 1
ATOM 1377 C CA . GLY A 1 174 ? 42.602 -16.882 1.129 1.00 39.59 174 GLY A CA 1
ATOM 1378 C C . GLY A 1 174 ? 43.013 -16.135 -0.151 1.00 39.59 174 GLY A C 1
ATOM 1379 O O . GLY A 1 174 ? 44.059 -16.415 -0.719 1.00 39.59 174 GLY A O 1
ATOM 1380 N N . LYS A 1 175 ? 42.283 -15.060 -0.493 1.00 36.81 175 LYS A N 1
ATOM 1381 C CA . LYS A 1 175 ? 42.790 -13.702 -0.829 1.00 36.81 175 LYS A CA 1
ATOM 1382 C C . LYS A 1 175 ? 41.670 -12.869 -1.454 1.00 36.81 175 LYS A C 1
ATOM 1384 O O . LYS A 1 175 ? 41.024 -13.301 -2.405 1.00 36.81 175 LYS A O 1
ATOM 1389 N N . GLN A 1 176 ? 41.498 -11.642 -0.960 1.00 47.69 176 GLN A N 1
ATOM 1390 C CA . GLN A 1 176 ? 40.747 -10.583 -1.636 1.00 47.69 176 GLN A CA 1
ATOM 1391 C C . GLN A 1 176 ? 41.155 -10.514 -3.112 1.00 47.69 176 GLN A C 1
ATOM 1393 O O . GLN A 1 176 ? 42.280 -10.143 -3.444 1.00 47.69 176 GLN A O 1
ATOM 1398 N N . ARG A 1 177 ? 40.231 -10.848 -4.012 1.00 36.53 177 ARG A N 1
ATOM 1399 C CA . ARG A 1 177 ? 40.353 -10.555 -5.437 1.00 36.53 177 ARG A CA 1
ATOM 1400 C C . ARG A 1 177 ? 39.026 -9.997 -5.921 1.00 36.53 177 ARG A C 1
ATOM 1402 O O . ARG A 1 177 ? 38.014 -10.686 -5.906 1.00 36.53 177 ARG A O 1
ATOM 1409 N N . SER A 1 178 ? 39.085 -8.717 -6.295 1.00 46.78 178 SER A N 1
ATOM 1410 C CA . SER A 1 178 ? 38.154 -7.977 -7.152 1.00 46.78 178 SER A CA 1
ATOM 1411 C C . SER A 1 178 ? 37.134 -8.887 -7.836 1.00 46.78 178 SER A C 1
ATOM 1413 O O . SER A 1 178 ? 37.508 -9.706 -8.679 1.00 46.78 178 SER A O 1
ATOM 1415 N N . ALA A 1 179 ? 35.866 -8.756 -7.439 1.00 42.97 179 ALA A N 1
ATOM 1416 C CA . ALA A 1 179 ? 34.759 -9.553 -7.945 1.00 42.97 179 ALA A CA 1
ATOM 1417 C C . ALA A 1 179 ? 34.712 -9.478 -9.481 1.00 42.97 179 ALA A C 1
ATOM 1419 O O . ALA A 1 179 ? 34.241 -8.502 -10.071 1.00 42.97 179 ALA A O 1
ATOM 1420 N N . ARG A 1 180 ? 35.248 -10.507 -10.149 1.00 49.50 180 ARG A N 1
ATOM 1421 C CA . ARG A 1 180 ? 35.125 -10.665 -11.597 1.00 49.50 180 ARG A CA 1
ATOM 1422 C C . ARG A 1 180 ? 33.658 -10.944 -11.889 1.00 49.50 180 ARG A C 1
ATOM 1424 O O . ARG A 1 180 ? 33.126 -11.976 -11.500 1.00 49.50 180 ARG A O 1
ATOM 1431 N N . ILE A 1 181 ? 33.026 -9.993 -12.569 1.00 49.16 181 ILE A N 1
ATOM 1432 C CA . ILE A 1 181 ? 31.649 -10.095 -13.051 1.00 49.16 181 ILE A CA 1
ATOM 1433 C C . ILE A 1 181 ? 31.476 -11.439 -13.787 1.00 49.16 181 ILE A C 1
ATOM 1435 O O . ILE A 1 181 ? 32.254 -11.701 -14.714 1.00 49.16 181 ILE A O 1
ATOM 1439 N N . PRO A 1 182 ? 30.489 -12.272 -13.403 1.00 51.81 182 PRO A N 1
ATOM 1440 C CA . PRO A 1 182 ? 30.243 -13.568 -14.025 1.00 51.81 182 PRO A CA 1
ATOM 1441 C C . PRO A 1 182 ? 30.095 -13.474 -15.549 1.00 51.81 182 PRO A C 1
ATOM 1443 O O . PRO A 1 182 ? 29.504 -12.530 -16.076 1.00 51.81 182 PRO A O 1
ATOM 1446 N N . LEU A 1 183 ? 30.609 -14.474 -16.271 1.00 53.06 183 LEU A N 1
ATOM 1447 C CA . LEU A 1 183 ? 30.623 -14.509 -17.742 1.00 53.06 183 LEU A CA 1
ATOM 1448 C C . LEU A 1 183 ? 29.224 -14.388 -18.365 1.00 53.06 183 LEU A C 1
ATOM 1450 O O . LEU A 1 183 ? 29.078 -13.743 -19.402 1.00 53.06 183 LEU A O 1
ATOM 1454 N N . ALA A 1 184 ? 28.198 -14.937 -17.710 1.00 53.34 184 ALA A N 1
ATOM 1455 C CA . ALA A 1 184 ? 26.805 -14.785 -18.128 1.00 53.34 184 ALA A CA 1
ATOM 1456 C C . ALA A 1 184 ? 26.353 -13.315 -18.104 1.00 53.34 184 ALA A C 1
ATOM 1458 O O . ALA A 1 184 ? 25.715 -12.845 -19.042 1.00 53.34 184 ALA A O 1
ATOM 1459 N N . VAL A 1 185 ? 26.765 -12.563 -17.077 1.00 52.22 185 VAL A N 1
ATOM 1460 C CA . VAL A 1 185 ? 26.452 -11.136 -16.940 1.00 52.22 185 VAL A CA 1
ATOM 1461 C C . VAL A 1 185 ? 27.201 -10.323 -17.994 1.00 52.22 185 VAL A C 1
ATOM 1463 O O . VAL A 1 185 ? 26.599 -9.460 -18.616 1.00 52.22 185 VAL A O 1
ATOM 1466 N N . ARG A 1 186 ? 28.473 -10.640 -18.286 1.00 56.88 186 ARG A N 1
ATOM 1467 C CA . ARG A 1 186 ? 29.231 -9.980 -19.371 1.00 56.88 186 ARG A CA 1
ATOM 1468 C C . ARG A 1 186 ? 28.608 -10.178 -20.754 1.00 56.88 186 ARG A C 1
ATOM 1470 O O . ARG A 1 186 ? 28.612 -9.248 -21.552 1.00 56.88 186 ARG A O 1
ATOM 1477 N N . LYS A 1 187 ? 28.078 -11.370 -21.039 1.00 57.16 187 LYS A N 1
ATOM 1478 C CA . LYS A 1 187 ? 27.410 -11.668 -22.318 1.00 57.16 187 LYS A CA 1
ATOM 1479 C C . LYS A 1 187 ? 26.071 -10.941 -22.474 1.00 57.16 187 LYS A C 1
ATOM 1481 O O . LYS A 1 187 ? 25.660 -10.703 -23.603 1.00 57.16 187 LYS A O 1
ATOM 1486 N N . ALA A 1 188 ? 25.430 -10.579 -21.364 1.00 55.94 188 ALA A N 1
ATOM 1487 C CA . ALA A 1 188 ? 24.152 -9.872 -21.340 1.00 55.94 188 ALA A CA 1
ATOM 1488 C C . ALA A 1 188 ? 24.285 -8.337 -21.312 1.00 55.94 188 ALA A C 1
ATOM 1490 O O . ALA A 1 188 ? 23.270 -7.643 -21.307 1.00 55.94 188 ALA A O 1
ATOM 1491 N N . LEU A 1 189 ? 25.507 -7.787 -21.266 1.00 54.56 189 LEU A N 1
ATOM 1492 C CA . LEU A 1 189 ? 25.696 -6.337 -21.235 1.00 54.56 189 LEU A CA 1
ATOM 1493 C C . LEU A 1 189 ? 25.387 -5.704 -22.603 1.00 54.56 189 LEU A C 1
ATOM 1495 O O . LEU A 1 189 ? 25.839 -6.226 -23.628 1.00 54.56 189 LEU A O 1
ATOM 1499 N N . PRO A 1 190 ? 24.684 -4.555 -22.629 1.00 50.91 190 PRO A N 1
ATOM 1500 C CA . PRO A 1 190 ? 24.462 -3.794 -23.851 1.00 50.91 190 PRO A CA 1
ATOM 1501 C C . PRO A 1 190 ? 25.797 -3.411 -24.504 1.00 50.91 190 PRO A C 1
ATOM 1503 O O . PRO A 1 190 ? 26.730 -2.956 -23.833 1.00 50.91 190 PRO A O 1
ATOM 1506 N N . LYS A 1 191 ? 25.893 -3.596 -25.822 1.00 54.97 191 LYS A N 1
ATOM 1507 C CA . LYS A 1 191 ? 27.047 -3.177 -26.625 1.00 54.97 191 LYS A CA 1
ATOM 1508 C C . LYS A 1 191 ? 26.682 -1.914 -27.395 1.00 54.97 191 LYS A C 1
ATOM 1510 O O . LYS A 1 191 ? 25.631 -1.869 -28.026 1.00 54.97 191 LYS A O 1
ATOM 1515 N N . GLN A 1 192 ? 27.553 -0.912 -27.355 1.00 45.53 192 GLN A N 1
ATOM 1516 C CA . GLN A 1 192 ? 27.463 0.267 -28.213 1.00 45.53 192 GLN A CA 1
ATOM 1517 C C . GLN A 1 192 ? 28.678 0.226 -29.148 1.00 45.53 192 GLN A C 1
ATOM 1519 O O . GLN A 1 192 ? 29.807 0.473 -28.721 1.00 45.53 192 GLN A O 1
ATOM 1524 N N . GLY A 1 193 ? 28.465 -0.196 -30.398 1.00 64.12 193 GLY A N 1
ATOM 1525 C CA . GLY A 1 193 ? 29.553 -0.593 -31.304 1.00 64.12 193 GLY A CA 1
ATOM 1526 C C . GLY A 1 193 ? 30.281 -1.864 -30.830 1.00 64.12 193 GLY A C 1
ATOM 1527 O O . GLY A 1 193 ? 29.668 -2.753 -30.240 1.00 64.12 193 GLY A O 1
ATOM 1528 N N . GLU A 1 194 ? 31.599 -1.954 -31.047 1.00 50.34 194 GLU A N 1
ATOM 1529 C CA . GLU A 1 194 ? 32.419 -3.121 -30.653 1.00 50.34 194 GLU A CA 1
ATOM 1530 C C . GLU A 1 194 ? 32.845 -3.151 -29.168 1.00 50.34 194 GLU A C 1
ATOM 1532 O O . GLU A 1 194 ? 33.548 -4.065 -28.732 1.00 50.34 194 GLU A O 1
ATOM 1537 N N . LYS A 1 195 ? 32.424 -2.181 -28.346 1.00 48.34 195 LYS A N 1
ATOM 1538 C CA . LYS A 1 195 ? 32.866 -2.068 -26.944 1.00 48.34 195 LYS A CA 1
ATOM 1539 C C . LYS A 1 195 ? 31.742 -2.431 -25.963 1.00 48.34 195 LYS A C 1
ATOM 1541 O O . LYS A 1 195 ? 30.607 -1.974 -26.086 1.00 48.34 195 LYS A O 1
ATOM 1546 N N . GLN A 1 196 ? 32.061 -3.271 -24.969 1.00 53.88 196 GLN A N 1
ATOM 1547 C CA . GLN A 1 196 ? 31.134 -3.660 -23.894 1.00 53.88 196 GLN A CA 1
ATOM 1548 C C . GLN A 1 196 ? 30.982 -2.509 -22.891 1.00 53.88 196 GLN A C 1
ATOM 1550 O O . GLN A 1 196 ? 31.959 -2.107 -22.255 1.00 53.88 196 GLN A O 1
ATOM 1555 N N . VAL A 1 197 ? 29.759 -2.002 -22.717 1.00 54.41 197 VAL A N 1
ATOM 1556 C CA . VAL A 1 197 ? 29.473 -0.930 -21.757 1.00 54.41 197 VAL A CA 1
ATOM 1557 C C . VAL A 1 197 ? 29.361 -1.552 -20.367 1.00 54.41 197 VAL A C 1
ATOM 1559 O O . VAL A 1 197 ? 28.350 -2.150 -20.005 1.00 54.41 197 VAL A O 1
ATOM 1562 N N . CYS A 1 198 ? 30.425 -1.460 -19.569 1.00 56.44 198 CYS A N 1
ATOM 1563 C CA . CYS A 1 198 ? 30.341 -1.819 -18.157 1.00 56.44 198 CYS A CA 1
ATOM 1564 C C . CYS A 1 198 ? 29.734 -0.655 -17.356 1.00 56.44 198 CYS A C 1
ATOM 1566 O O . CYS A 1 198 ? 30.032 0.508 -17.617 1.00 56.44 198 CYS A O 1
ATOM 1568 N N . LEU A 1 199 ? 28.923 -0.965 -16.336 1.00 51.22 199 LEU A N 1
ATOM 1569 C CA . LEU A 1 199 ? 28.309 0.005 -15.404 1.00 51.22 199 LEU A CA 1
ATOM 1570 C C . LEU A 1 199 ? 29.315 1.001 -14.793 1.00 51.22 199 LEU A C 1
ATOM 1572 O O . LEU A 1 199 ? 28.948 2.113 -14.425 1.00 51.22 199 LEU A O 1
ATOM 1576 N N . ARG A 1 200 ? 30.597 0.624 -14.736 1.00 46.34 200 ARG A N 1
ATOM 1577 C CA . ARG A 1 200 ? 31.700 1.474 -14.275 1.00 46.34 200 ARG A CA 1
ATOM 1578 C C . ARG A 1 200 ? 32.007 2.649 -15.219 1.00 46.34 200 ARG A C 1
ATOM 1580 O O . ARG A 1 200 ? 32.545 3.647 -14.764 1.00 46.34 200 ARG A O 1
ATOM 1587 N N . PHE A 1 201 ? 31.661 2.544 -16.504 1.00 45.97 201 PHE A N 1
ATOM 1588 C CA . PHE A 1 201 ? 31.853 3.599 -17.507 1.00 45.97 201 PHE A CA 1
ATOM 1589 C C . PHE A 1 201 ? 30.709 4.628 -17.476 1.00 45.97 201 PHE A C 1
ATOM 1591 O O . PHE A 1 201 ? 30.946 5.828 -17.588 1.00 45.97 201 PHE A O 1
ATOM 1598 N N . LEU A 1 202 ? 29.475 4.174 -17.220 1.00 45.41 202 LEU A N 1
ATOM 1599 C CA . LEU A 1 202 ? 28.296 5.046 -17.114 1.00 45.41 202 LEU A CA 1
ATOM 1600 C C . LEU A 1 202 ? 28.312 5.920 -15.849 1.00 45.41 202 LEU A C 1
ATOM 1602 O O . LEU A 1 202 ? 27.782 7.027 -15.872 1.00 45.41 202 LEU A O 1
ATOM 1606 N N . SER A 1 203 ? 28.963 5.479 -14.763 1.00 45.09 203 SER A N 1
ATOM 1607 C CA . SER A 1 203 ? 29.081 6.305 -13.552 1.00 45.09 203 SER A CA 1
ATOM 1608 C C . SER A 1 203 ? 30.089 7.454 -13.690 1.00 45.09 203 SER A C 1
ATOM 1610 O O . SER A 1 203 ? 30.018 8.403 -12.917 1.00 45.09 203 SER A O 1
ATOM 1612 N N . ALA A 1 204 ? 31.018 7.391 -14.653 1.00 41.97 204 ALA A N 1
ATOM 1613 C CA . ALA A 1 204 ? 32.010 8.444 -14.880 1.00 41.97 204 ALA A CA 1
ATOM 1614 C C . ALA A 1 204 ? 31.476 9.579 -15.775 1.00 41.97 204 ALA A C 1
ATOM 1616 O O . ALA A 1 204 ? 31.846 10.733 -15.582 1.00 41.97 204 ALA A O 1
ATOM 1617 N N . GLN A 1 205 ? 30.560 9.288 -16.707 1.00 44.62 205 GLN A N 1
ATOM 1618 C CA . GLN A 1 205 ? 30.005 10.303 -17.616 1.00 44.62 205 GLN A CA 1
ATOM 1619 C C . GLN A 1 205 ? 29.042 11.280 -16.923 1.00 44.62 205 GLN A C 1
ATOM 1621 O O . GLN A 1 205 ? 29.002 12.455 -17.274 1.00 44.62 205 GLN A O 1
ATOM 1626 N N . VAL A 1 206 ? 28.325 10.834 -15.888 1.00 39.56 206 VAL A N 1
ATOM 1627 C CA . VAL A 1 206 ? 27.415 11.705 -15.117 1.00 39.56 206 VAL A CA 1
ATOM 1628 C C . VAL A 1 206 ? 28.185 12.660 -14.187 1.00 39.56 206 VAL A C 1
ATOM 1630 O O . VAL A 1 206 ? 27.669 13.713 -13.825 1.00 39.56 206 VAL A O 1
ATOM 1633 N N . ALA A 1 207 ? 29.446 12.354 -13.861 1.00 39.81 207 ALA A N 1
ATOM 1634 C CA . ALA A 1 207 ? 30.311 13.217 -13.053 1.00 39.81 207 ALA A CA 1
ATOM 1635 C C . ALA A 1 207 ? 31.149 14.223 -13.877 1.00 39.81 207 ALA A C 1
ATOM 1637 O O . ALA A 1 207 ? 31.808 15.073 -13.288 1.00 39.81 207 ALA A O 1
ATOM 1638 N N . GLY A 1 208 ? 31.118 14.158 -15.217 1.00 38.66 208 GLY A N 1
ATOM 1639 C CA . GLY A 1 208 ? 31.893 15.038 -16.108 1.00 38.66 208 GLY A CA 1
ATOM 1640 C C . GLY A 1 208 ? 31.094 16.135 -16.826 1.00 38.66 208 GLY A C 1
ATOM 1641 O O . GLY A 1 208 ? 31.690 16.980 -17.481 1.00 38.66 208 GLY A O 1
ATOM 1642 N N . ALA A 1 209 ? 29.762 16.160 -16.711 1.00 39.50 209 ALA A N 1
ATOM 1643 C CA . ALA A 1 209 ? 28.900 17.114 -17.430 1.00 39.50 209 ALA A CA 1
ATOM 1644 C C . ALA A 1 209 ? 28.585 18.411 -16.648 1.00 39.50 209 ALA A C 1
ATOM 1646 O O . ALA A 1 209 ? 27.653 19.138 -16.983 1.00 39.50 209 ALA A O 1
ATOM 1647 N N . ARG A 1 210 ? 29.360 18.724 -15.603 1.00 42.97 210 ARG A N 1
ATOM 1648 C CA . ARG A 1 210 ? 29.365 20.033 -14.931 1.00 42.97 210 ARG A CA 1
ATOM 1649 C C . ARG A 1 210 ? 30.790 20.581 -14.945 1.00 42.97 210 ARG A C 1
ATOM 1651 O O . ARG A 1 210 ? 31.491 20.398 -13.963 1.00 42.97 210 ARG A O 1
ATOM 1658 N N . MET A 1 211 ? 31.206 21.171 -16.069 1.00 42.50 211 MET A N 1
ATOM 1659 C CA . MET A 1 211 ? 32.229 22.233 -16.211 1.00 42.50 211 MET A CA 1
ATOM 1660 C C . MET A 1 211 ? 32.503 22.481 -17.709 1.00 42.50 211 MET A C 1
ATOM 1662 O O . MET A 1 211 ? 33.559 22.123 -18.214 1.00 42.50 211 MET A O 1
ATOM 1666 N N . ALA A 1 212 ? 31.529 23.047 -18.430 1.00 41.41 212 ALA A N 1
ATOM 1667 C CA . ALA A 1 212 ? 31.742 23.727 -19.718 1.00 41.41 212 ALA A CA 1
ATOM 1668 C C . ALA A 1 212 ? 30.483 24.524 -20.107 1.00 41.41 212 ALA A C 1
ATOM 1670 O O . ALA A 1 212 ? 29.722 24.113 -20.978 1.00 41.41 212 ALA A O 1
ATOM 1671 N N . SER A 1 213 ? 30.233 25.634 -19.412 1.00 40.62 213 SER A N 1
ATOM 1672 C CA . SER A 1 213 ? 29.343 26.704 -19.887 1.00 40.62 213 SER A CA 1
ATOM 1673 C C . SER A 1 213 ? 29.530 27.948 -19.013 1.00 40.62 213 SER A C 1
ATOM 1675 O O . SER A 1 213 ? 28.732 28.199 -18.108 1.00 40.62 213 SER A O 1
ATOM 1677 N N . ALA A 1 214 ? 30.639 28.647 -19.256 1.00 36.62 214 ALA A N 1
ATOM 1678 C CA . ALA A 1 214 ? 30.839 30.094 -19.159 1.00 36.62 214 ALA A CA 1
ATOM 1679 C C . ALA A 1 214 ? 32.182 30.401 -19.834 1.00 36.62 214 ALA A C 1
ATOM 1681 O O . ALA A 1 214 ? 33.174 29.743 -19.444 1.00 36.62 214 ALA A O 1
#

Organism: Phytophthora sojae (strain P6497) (NCBI:txid1094619)

Radius of gyration: 23.09 Å; chains: 1; bounding box: 67×60×52 Å

pLDDT: mean 72.82, std 17.25, range [36.53, 92.81]

Secondary structure (DSSP, 8-state):
--HHHHHHHHHHTGGGT-S---HHHHHHHHTT-BGGGSB-GGGG----HHHHHHHHHHS-TT--STTSPPPPPPP--SHHHHHHHHHHHHHHHHHHS-HHHHHHHHTHHHHHHHHHHH---SSHHHHHHHHHHHHHHH-HHHHHHHHHHHHHHHHHHHHHHTS-------------------HHHHHTSPEETTEE--HHHHHHHTTSSSS---

Foldseek 3Di:
DDLVVQLVVCVVCVVVLQAASALQLSLCVVLVCAFPSPHALLNQFGDDPVVNVVVVVVHDSPDNDPVDHDDDGDQDFDLVRSLSSLVSQLSSCVVPHDVLSNVLSVVVNVVSVVCVVVDVPVGSVVSRVCCRPPSCPPDPSNVVVVVVSVVVVVVVVVVVVPPDPPDDDDDDDDDDDDPDDDPVVQVPADDDPPDGDDPVNVVVVVVPPPDDDD